Protein AF-A0A9Y1BQI5-F1 (afdb_monomer_lite)

Sequence (354 aa):
MNNLKLPQSRKQRQKAIEQILLQLVRKIKSENYRKLEKDQFFEKLKDYYETWPKNKAIRTRWGKIYDPLRFISEVEKERVNIDNLLLNLELPKKKKKQLMFLADVISDSYLLDNKELSDLDLILEKIKKQDNQSIATYVDENGEEYNSDRIIKELIELTNNARIYFLNQLRKLSYKKEKEWQMAKQLEYQLNKKGESYGIKTCIIDFARWAKNVYGVKIEIGTNVYLFDFEGTLEELKETLEKEIELIGQDIIECPFCKKSYQRQFIIDNPKCSCGTEFITESIFYMGERNVSFEIKDLWDEACQQTKLKKPKDWSHRHIDDYFENIYYLGKGTVGSRMWALKRPWVKKKKKAI

Secondary structure (DSSP, 8-state):
---PPPP-SHHHHHHHHHHHHHHHHHHHHTT--TT--HHHHHHHHHHHHHHS---HHHHTTTTTT--HHHHHHHHHHTHHHHHHHHHHHHS-HHHHHHHHHHHHHHHHHS---TTGGG-HHHHHHHHHHHGGG----EE-TTS-EE-HHHHHHHHHT--HHHHHHHHHHHHHHHHHHHHHHHHHHHHHHHHHHHHGGGT--EEEEEEEEEETTEEEEEEEETTEEEEEEEES-HHHHHHHHHHHHHHHHT-EEE-TTT--EEEHHHHHHS-B-TTS-EEEE------SSS---HHHHHHHHHHHHHHTPPPPTTGGGS-GGGTBTTEEE---GGGSS-EEEE-SSP-BPPPP--

Radius of gyration: 32.64 Å; chains: 1; bounding box: 80×52×87 Å

pLDDT: mean 76.46, std 18.95, range [28.84, 97.75]

Organism: NCBI:txid2876572

Foldseek 3Di:
DDDDDDDPDPVSVVVVLLVVLVVVVVVVVVVPPPDDDPVSVLVVVLVCVVVVDPPVVVCVVPVVPDDPVNSSVVCVVCVVVVLLSVLVVPDDPVLLLVLLVLLLVLLVPFPDDPVCLVDLVSSLVRLVVPLVDDFDWDQGPVRDIDTSVNSSVVSVPDDPSSVVSSSVSNVVNNVQVVVQVVLQVVLQVLLQVLLVVLVKHKDWPDWDDPDQQKIFTFMDILLDTDTDIGGGHSVVVSVVSSVLSVQQSPQWFAQPPPRDIDRPSVCVVVQADPVGKGKDWFDDFDPDDQTDGPRQVVVQVLLCVLVVNDRDPVSRPDDVCVFFPFKDWGDCRSNNITMIIGHPDTHTDDPPPD

Structure (mmCIF, N/CA/C/O backbone):
data_AF-A0A9Y1BQI5-F1
#
_entry.id   AF-A0A9Y1BQI5-F1
#
loop_
_atom_site.group_PDB
_atom_site.id
_atom_site.type_symbol
_atom_site.label_atom_id
_atom_site.label_alt_id
_atom_site.label_comp_id
_atom_site.label_asym_id
_atom_site.label_entity_id
_atom_site.label_seq_id
_atom_site.pdbx_PDB_ins_code
_atom_site.Cartn_x
_atom_site.Cartn_y
_atom_site.Cartn_z
_atom_site.occupancy
_atom_site.B_iso_or_equiv
_atom_site.auth_seq_id
_atom_site.auth_comp_id
_atom_site.auth_asym_id
_atom_site.auth_atom_id
_atom_site.pdbx_PDB_model_num
ATOM 1 N N . MET A 1 1 ? 7.348 27.699 -47.846 1.00 28.84 1 MET A N 1
ATOM 2 C CA . MET A 1 1 ? 8.692 27.523 -47.246 1.00 28.84 1 MET A CA 1
ATOM 3 C C . MET A 1 1 ? 8.587 27.807 -45.753 1.00 28.84 1 MET A C 1
ATOM 5 O O . MET A 1 1 ? 8.427 28.959 -45.387 1.00 28.84 1 MET A O 1
ATOM 9 N N . ASN A 1 2 ? 8.618 26.777 -44.899 1.00 29.42 2 ASN A N 1
ATOM 10 C CA . ASN A 1 2 ? 8.506 26.953 -43.445 1.00 29.42 2 ASN A CA 1
ATOM 11 C C . ASN A 1 2 ? 9.890 27.181 -42.810 1.00 29.42 2 ASN A C 1
ATOM 13 O O . ASN A 1 2 ? 10.817 26.382 -43.002 1.00 29.42 2 ASN A O 1
ATOM 17 N N . ASN A 1 3 ? 10.008 28.279 -42.057 1.00 29.14 3 ASN A N 1
ATOM 18 C CA . ASN A 1 3 ? 11.163 28.659 -41.243 1.00 29.14 3 ASN A CA 1
ATOM 19 C C . ASN A 1 3 ? 11.317 27.699 -40.054 1.00 29.14 3 ASN A C 1
ATOM 21 O O . ASN A 1 3 ? 10.722 27.896 -38.999 1.00 29.14 3 ASN A O 1
ATOM 25 N N . LEU A 1 4 ? 12.121 26.648 -40.218 1.00 35.22 4 LEU A N 1
ATOM 26 C CA . LEU A 1 4 ? 12.518 25.767 -39.120 1.00 35.22 4 LEU A CA 1
ATOM 27 C C . LEU A 1 4 ? 13.821 26.282 -38.495 1.00 35.22 4 LEU A C 1
ATOM 29 O O . LEU A 1 4 ? 14.843 26.376 -39.176 1.00 35.22 4 LEU A O 1
ATOM 33 N N . LYS A 1 5 ? 13.757 26.633 -37.203 1.00 39.03 5 LYS A N 1
ATOM 34 C CA . LYS A 1 5 ? 14.893 27.071 -36.376 1.00 39.03 5 LYS A CA 1
ATOM 35 C C . LYS A 1 5 ? 15.904 25.927 -36.186 1.00 39.03 5 LYS A C 1
ATOM 37 O O . LYS A 1 5 ? 15.508 24.774 -36.026 1.00 39.03 5 LYS A O 1
ATOM 42 N N . LEU A 1 6 ? 17.199 26.260 -36.173 1.00 42.00 6 LEU A N 1
ATOM 43 C CA . LEU A 1 6 ? 18.289 25.323 -35.869 1.00 42.00 6 LEU A CA 1
ATOM 44 C C . LEU A 1 6 ? 18.116 24.713 -34.460 1.00 42.00 6 LEU A C 1
ATOM 46 O O . LEU A 1 6 ? 17.711 25.432 -33.543 1.00 42.00 6 LEU A O 1
ATOM 50 N N . PRO A 1 7 ? 18.431 23.420 -34.256 1.00 44.81 7 PRO A N 1
ATOM 51 C CA . PRO A 1 7 ? 18.341 22.778 -32.947 1.00 44.81 7 PRO A CA 1
ATOM 52 C C . PRO A 1 7 ? 19.359 23.387 -31.973 1.00 44.81 7 PRO A C 1
ATOM 54 O O . PRO A 1 7 ? 20.567 23.312 -32.188 1.00 44.81 7 PRO A O 1
ATOM 57 N N . GLN A 1 8 ? 18.869 23.986 -30.888 1.00 45.28 8 GLN A N 1
ATOM 58 C CA . GLN A 1 8 ? 19.686 24.738 -29.931 1.00 45.28 8 GLN A CA 1
ATOM 59 C C . GLN A 1 8 ? 20.256 23.848 -28.812 1.00 45.28 8 GLN A C 1
ATOM 61 O O . GLN A 1 8 ? 21.342 24.116 -28.300 1.00 45.28 8 GLN A O 1
ATOM 66 N N . SER A 1 9 ? 19.593 22.737 -28.463 1.00 58.09 9 SER A N 1
ATOM 67 C CA . SER A 1 9 ? 20.021 21.861 -27.357 1.00 58.09 9 SER A CA 1
ATOM 68 C C . SER A 1 9 ? 20.727 20.577 -27.815 1.00 58.09 9 SER A C 1
ATOM 70 O O . SER A 1 9 ? 20.475 20.057 -28.904 1.00 58.09 9 SER A O 1
ATOM 72 N N . ARG A 1 10 ? 21.594 20.015 -26.954 1.00 46.47 10 ARG A N 1
ATOM 73 C CA . ARG A 1 10 ? 22.280 18.720 -27.173 1.00 46.47 10 ARG A CA 1
ATOM 74 C C . ARG A 1 10 ? 21.290 17.593 -27.505 1.00 46.47 10 ARG A C 1
ATOM 76 O O . ARG A 1 10 ? 21.525 16.816 -28.420 1.00 46.47 10 ARG A O 1
ATOM 83 N N . LYS A 1 11 ? 20.130 17.583 -26.839 1.00 45.81 11 LYS A N 1
ATOM 84 C CA . LYS A 1 11 ? 19.044 16.612 -27.052 1.00 45.81 11 LYS A CA 1
ATOM 85 C C . LYS A 1 11 ? 18.376 16.746 -28.428 1.00 45.81 11 LYS A C 1
ATOM 87 O O . LYS A 1 11 ? 17.977 15.749 -29.021 1.00 45.81 11 LYS A O 1
ATOM 92 N N . GLN A 1 12 ? 18.247 17.969 -28.947 1.00 49.66 12 GLN A N 1
ATOM 93 C CA . GLN A 1 12 ? 17.710 18.205 -30.292 1.00 49.66 12 GLN A CA 1
ATOM 94 C C . GLN A 1 12 ? 18.720 17.826 -31.383 1.00 49.66 12 GLN A C 1
ATOM 96 O O . GLN A 1 12 ? 18.321 17.273 -32.404 1.00 49.66 12 GLN A O 1
ATOM 101 N N . ARG A 1 13 ? 20.018 18.066 -31.146 1.00 51.72 13 ARG A N 1
ATOM 102 C CA . ARG A 1 13 ? 21.101 17.602 -32.028 1.00 51.72 13 ARG A CA 1
ATOM 103 C C . ARG A 1 13 ? 21.150 16.077 -32.104 1.00 51.72 13 ARG A C 1
ATOM 105 O O . ARG A 1 13 ? 21.136 15.538 -33.202 1.00 51.72 13 ARG A O 1
ATOM 112 N N . GLN A 1 14 ? 21.080 15.396 -30.961 1.00 49.03 14 GLN A N 1
ATOM 113 C CA . GLN A 1 14 ? 21.030 13.934 -30.896 1.00 49.03 14 GLN A CA 1
ATOM 114 C C . GLN A 1 14 ? 19.845 13.367 -31.693 1.00 49.03 14 GLN A C 1
ATOM 116 O O . GLN A 1 14 ? 20.049 12.543 -32.575 1.00 49.03 14 GLN A O 1
ATOM 121 N N . LYS A 1 15 ? 18.628 13.897 -31.503 1.00 52.31 15 LYS A N 1
ATOM 122 C CA . LYS A 1 15 ? 17.451 13.486 -32.291 1.00 52.31 15 LYS A CA 1
ATOM 123 C C . LYS A 1 15 ? 17.606 13.702 -33.801 1.00 52.31 15 LYS A C 1
ATOM 125 O O . LYS A 1 15 ? 17.100 12.902 -34.583 1.00 52.31 15 LYS A O 1
ATOM 130 N N . ALA A 1 16 ? 18.264 14.781 -34.225 1.00 54.38 16 ALA A N 1
ATOM 131 C CA . ALA A 1 16 ? 18.509 15.038 -35.643 1.00 54.38 16 ALA A CA 1
ATOM 132 C C . ALA A 1 16 ? 19.510 14.029 -36.234 1.00 54.38 16 ALA A C 1
ATOM 134 O O . ALA A 1 16 ? 19.270 13.498 -37.317 1.00 54.38 16 ALA A O 1
ATOM 135 N N . ILE A 1 17 ? 20.578 13.711 -35.494 1.00 54.19 17 ILE A N 1
ATOM 136 C CA . ILE A 1 17 ? 21.556 12.677 -35.862 1.00 54.19 17 ILE A CA 1
ATOM 137 C C . ILE A 1 17 ? 20.869 11.308 -35.949 1.00 54.19 17 ILE A C 1
ATOM 139 O O . ILE A 1 17 ? 21.011 10.621 -36.956 1.00 54.19 17 ILE A O 1
ATOM 143 N N . GLU A 1 18 ? 20.046 10.947 -34.962 1.00 51.84 18 GLU A N 1
ATOM 144 C CA . GLU A 1 18 ? 19.259 9.707 -34.968 1.00 51.84 18 GLU A CA 1
ATOM 145 C C . GLU A 1 18 ? 18.346 9.605 -36.198 1.00 51.84 18 GLU A C 1
ATOM 147 O O . GLU A 1 18 ? 18.276 8.550 -36.825 1.00 51.84 18 GLU A O 1
ATOM 152 N N . GLN A 1 19 ? 17.665 10.691 -36.585 1.00 57.22 19 GLN A N 1
ATOM 153 C CA . GLN A 1 19 ? 16.805 10.705 -37.774 1.00 57.22 19 GLN A CA 1
ATOM 154 C C . GLN A 1 19 ? 17.588 10.539 -39.080 1.00 57.22 19 GLN A C 1
ATOM 156 O O . GLN A 1 19 ? 17.134 9.815 -39.967 1.00 57.22 19 GLN A O 1
ATOM 161 N N . ILE A 1 20 ? 18.756 11.175 -39.197 1.00 58.91 20 ILE A N 1
ATOM 162 C CA . ILE A 1 20 ? 19.636 11.040 -40.365 1.00 58.91 20 ILE A CA 1
ATOM 163 C C . ILE A 1 20 ? 20.175 9.610 -40.452 1.00 58.91 20 ILE A C 1
ATOM 165 O O . ILE A 1 20 ? 20.084 8.991 -41.511 1.00 58.91 20 ILE A O 1
ATOM 169 N N . LEU A 1 21 ? 20.647 9.047 -39.336 1.00 55.47 21 LEU A N 1
ATOM 170 C CA . LEU A 1 21 ? 21.097 7.656 -39.262 1.00 55.47 21 LEU A CA 1
ATOM 171 C C . LEU A 1 21 ? 19.962 6.681 -39.597 1.00 55.47 21 LEU A C 1
ATOM 173 O O . LEU A 1 21 ? 20.167 5.750 -40.365 1.00 55.47 21 LEU A O 1
ATOM 177 N N . LEU A 1 22 ? 18.740 6.919 -39.117 1.00 54.94 22 LEU A N 1
ATOM 178 C CA . LEU A 1 22 ? 17.564 6.114 -39.463 1.00 54.94 22 LEU A CA 1
ATOM 179 C C . LEU A 1 22 ? 17.234 6.160 -40.961 1.00 54.94 22 LEU A C 1
ATOM 181 O O . LEU A 1 22 ? 16.880 5.132 -41.540 1.00 54.94 22 LEU A O 1
ATOM 185 N N . GLN A 1 23 ? 17.326 7.331 -41.595 1.00 58.16 23 GLN A N 1
ATOM 186 C CA . GLN A 1 23 ? 17.114 7.476 -43.038 1.00 58.16 23 GLN A CA 1
ATOM 187 C C . GLN A 1 23 ? 18.215 6.781 -43.843 1.00 58.16 23 GLN A C 1
ATOM 189 O O . GLN A 1 23 ? 17.907 6.069 -44.799 1.00 58.16 23 GLN A O 1
ATOM 194 N N . LEU A 1 24 ? 19.470 6.930 -43.418 1.00 55.44 24 LEU A N 1
ATOM 195 C CA . LEU A 1 24 ? 20.627 6.255 -44.000 1.00 55.44 24 LEU A CA 1
ATOM 196 C C . LEU A 1 24 ? 20.490 4.738 -43.903 1.00 55.44 24 LEU A C 1
ATOM 198 O O . LEU A 1 24 ? 20.537 4.058 -44.919 1.00 55.44 24 LEU A O 1
ATOM 202 N N . VAL A 1 25 ? 20.204 4.205 -42.716 1.00 52.38 25 VAL A N 1
ATOM 203 C CA . VAL A 1 25 ? 20.014 2.766 -42.492 1.00 52.38 25 VAL A CA 1
ATOM 204 C C . VAL A 1 25 ? 18.851 2.214 -43.318 1.00 52.38 25 VAL A C 1
ATOM 206 O O . VAL A 1 25 ? 18.955 1.119 -43.866 1.00 52.38 25 VAL A O 1
ATOM 209 N N . ARG A 1 26 ? 17.744 2.956 -43.461 1.00 55.69 26 ARG A N 1
ATOM 210 C CA . ARG A 1 26 ? 16.614 2.548 -44.319 1.00 55.69 26 ARG A CA 1
ATOM 211 C C . ARG A 1 26 ? 16.996 2.492 -45.795 1.00 55.69 26 ARG A C 1
ATOM 213 O O . ARG A 1 26 ? 16.601 1.548 -46.472 1.00 55.69 26 ARG A O 1
ATOM 220 N N . LYS A 1 27 ? 17.765 3.471 -46.272 1.00 53.66 27 LYS A N 1
ATOM 221 C CA . LYS A 1 27 ? 18.220 3.534 -47.664 1.00 53.66 27 LYS A CA 1
ATOM 222 C C . LYS A 1 27 ? 19.279 2.469 -47.972 1.00 53.66 27 LYS A C 1
ATOM 224 O O . LYS A 1 27 ? 19.220 1.815 -49.004 1.00 53.66 27 LYS A O 1
ATOM 229 N N . ILE A 1 28 ? 20.163 2.205 -47.017 1.00 51.47 28 ILE A N 1
ATOM 230 C CA . ILE A 1 28 ? 21.143 1.118 -47.083 1.00 51.47 28 ILE A CA 1
ATOM 231 C C . ILE A 1 28 ? 20.439 -0.257 -47.079 1.00 51.47 28 ILE A C 1
ATOM 233 O O . ILE A 1 28 ? 20.823 -1.153 -47.826 1.00 51.47 28 ILE A O 1
ATOM 237 N N . LYS A 1 29 ? 19.344 -0.433 -46.318 1.00 47.72 29 LYS A N 1
ATOM 238 C CA . LYS A 1 29 ? 18.533 -1.670 -46.333 1.00 47.72 29 LYS A CA 1
ATOM 239 C C . LYS A 1 29 ? 17.833 -1.942 -47.670 1.00 47.72 29 LYS A C 1
ATOM 241 O O . LYS A 1 29 ? 17.652 -3.114 -47.995 1.00 47.72 29 LYS A O 1
ATOM 246 N N . SER A 1 30 ? 17.452 -0.917 -48.441 1.00 53.66 30 SER A N 1
ATOM 247 C CA . SER A 1 30 ? 16.851 -1.118 -49.773 1.00 53.66 30 SER A CA 1
ATOM 248 C C . SER A 1 30 ? 17.833 -1.648 -50.824 1.00 53.66 30 SER A C 1
ATOM 250 O O . SER A 1 30 ? 17.394 -2.152 -51.851 1.00 53.66 30 SER A O 1
ATOM 252 N N . GLU A 1 31 ? 19.140 -1.608 -50.556 1.00 50.47 31 GLU A N 1
ATOM 253 C CA . GLU A 1 31 ? 20.199 -2.036 -51.483 1.00 50.47 31 GLU A CA 1
ATOM 254 C C . GLU A 1 31 ? 20.747 -3.452 -51.172 1.00 50.47 31 GLU A C 1
ATOM 256 O O . GLU A 1 31 ? 21.880 -3.779 -51.509 1.00 50.47 31 GLU A O 1
ATOM 261 N N . ASN A 1 32 ? 19.932 -4.332 -50.564 1.00 50.72 32 ASN A N 1
ATOM 262 C CA . ASN A 1 32 ? 20.234 -5.755 -50.293 1.00 50.72 32 ASN A CA 1
ATOM 263 C C . ASN A 1 32 ? 21.460 -6.015 -49.385 1.00 50.72 32 ASN A C 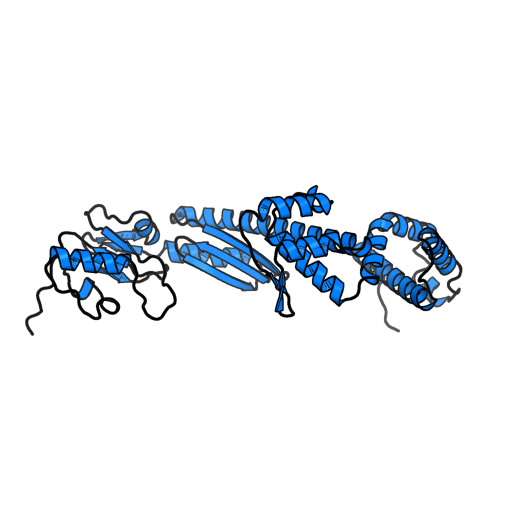1
ATOM 265 O O . ASN A 1 32 ? 22.448 -6.646 -49.756 1.00 50.72 32 ASN A O 1
ATOM 269 N N . TYR A 1 33 ? 21.341 -5.605 -48.120 1.00 47.78 33 TYR A N 1
ATOM 270 C CA . TYR A 1 33 ? 22.420 -5.611 -47.121 1.00 47.78 33 TYR A CA 1
ATOM 271 C C . TYR A 1 33 ? 22.515 -6.856 -46.212 1.00 47.78 33 TYR A C 1
ATOM 273 O O . TYR A 1 33 ? 23.101 -6.780 -45.139 1.00 47.78 33 TYR A O 1
ATOM 281 N N . ARG A 1 34 ? 21.966 -8.027 -46.564 1.00 44.41 34 ARG A N 1
ATOM 282 C CA . ARG A 1 34 ? 22.026 -9.210 -45.663 1.00 44.41 34 ARG A CA 1
ATOM 283 C C . ARG A 1 34 ? 23.448 -9.776 -45.415 1.00 44.41 34 ARG A C 1
ATOM 285 O O . ARG A 1 34 ? 23.554 -10.798 -44.750 1.00 44.41 34 ARG A O 1
ATOM 292 N N . LYS A 1 35 ? 24.520 -9.171 -45.952 1.00 44.34 35 LYS A N 1
ATOM 293 C CA . LYS A 1 35 ? 25.871 -9.771 -46.014 1.00 44.34 35 LYS A CA 1
ATOM 294 C C . LYS A 1 35 ? 27.064 -8.858 -45.691 1.00 44.34 35 LYS A C 1
ATOM 296 O O . LYS A 1 35 ? 28.190 -9.311 -45.830 1.00 44.34 35 LYS A O 1
ATOM 301 N N . LEU A 1 36 ? 26.865 -7.596 -45.327 1.00 49.06 36 LEU A N 1
ATOM 302 C CA . LEU A 1 36 ? 27.995 -6.674 -45.147 1.00 49.06 36 LEU A CA 1
ATOM 303 C C . LEU A 1 36 ? 28.446 -6.636 -43.684 1.00 49.06 36 LEU A C 1
ATOM 305 O O . LEU A 1 36 ? 27.627 -6.467 -42.780 1.00 49.06 36 LEU A O 1
ATOM 309 N N . GLU A 1 37 ? 29.750 -6.807 -43.476 1.00 50.38 37 GLU A N 1
ATOM 310 C CA . GLU A 1 37 ? 30.387 -6.805 -42.158 1.00 50.38 37 GLU A CA 1
ATOM 311 C C . GLU A 1 37 ? 30.409 -5.398 -41.532 1.00 50.38 37 GLU A C 1
ATOM 313 O O . GLU A 1 37 ? 30.263 -4.381 -42.217 1.00 50.38 37 GLU A O 1
ATOM 318 N N . LYS A 1 38 ? 30.579 -5.334 -40.203 1.00 50.47 38 LYS A N 1
ATOM 319 C CA . LYS A 1 38 ? 30.467 -4.111 -39.385 1.00 50.47 38 LYS A CA 1
ATOM 320 C C . LYS A 1 38 ? 31.342 -2.963 -39.903 1.00 50.47 38 LYS A C 1
ATOM 322 O O . LYS A 1 38 ? 30.871 -1.831 -39.975 1.00 50.47 38 LYS A O 1
ATOM 327 N N . ASP A 1 39 ? 32.566 -3.258 -40.322 1.00 52.25 39 ASP A N 1
ATOM 328 C CA . ASP A 1 39 ? 33.504 -2.246 -40.820 1.00 52.25 39 ASP A CA 1
ATOM 329 C C . ASP A 1 39 ? 33.131 -1.767 -42.230 1.00 52.25 39 ASP A C 1
ATOM 331 O O . ASP A 1 39 ? 33.228 -0.582 -42.541 1.00 52.25 39 ASP A O 1
ATOM 335 N N . GLN A 1 40 ? 32.545 -2.648 -43.045 1.00 56.03 40 GLN A N 1
ATOM 336 C CA . GLN A 1 40 ? 32.029 -2.302 -44.371 1.00 56.03 40 GLN A CA 1
ATOM 337 C C . GLN A 1 40 ? 30.796 -1.388 -44.292 1.00 56.03 40 GLN A C 1
ATOM 339 O O . GLN A 1 40 ? 30.551 -0.614 -45.213 1.00 56.03 40 GLN A O 1
ATOM 344 N N . PHE A 1 41 ? 30.015 -1.446 -43.204 1.00 57.25 41 PHE A N 1
ATOM 345 C CA . PHE A 1 41 ? 28.917 -0.505 -42.954 1.00 57.25 41 PHE A CA 1
ATOM 346 C C . PHE A 1 41 ? 29.414 0.907 -42.675 1.00 57.25 41 PHE A C 1
ATOM 348 O O . PHE A 1 41 ? 28.878 1.848 -43.254 1.00 57.25 41 PHE A O 1
ATOM 355 N N . PHE A 1 42 ? 30.430 1.067 -41.827 1.00 57.28 42 PHE A N 1
ATOM 356 C CA . PHE A 1 42 ? 30.976 2.391 -41.533 1.00 57.28 42 PHE A CA 1
ATOM 357 C C . PHE A 1 42 ? 31.719 2.979 -42.733 1.00 57.28 42 PHE A C 1
ATOM 359 O O . PHE A 1 42 ? 31.510 4.154 -43.027 1.00 57.28 42 PHE A O 1
ATOM 366 N N . GLU A 1 43 ? 32.468 2.165 -43.483 1.00 61.16 43 GLU A N 1
ATOM 367 C CA . GLU A 1 43 ? 33.072 2.599 -44.749 1.00 61.16 43 GLU A CA 1
ATOM 368 C C . GLU A 1 43 ? 32.001 2.980 -45.777 1.00 61.16 43 GLU A C 1
ATOM 370 O O . GLU A 1 43 ? 32.076 4.055 -46.356 1.00 61.16 43 GLU A O 1
ATOM 375 N N . LYS A 1 44 ? 30.912 2.210 -45.919 1.00 58.62 44 LYS A N 1
ATOM 376 C CA . LYS A 1 44 ? 29.794 2.615 -46.790 1.00 58.62 44 LYS A CA 1
ATOM 377 C C . LYS A 1 44 ? 29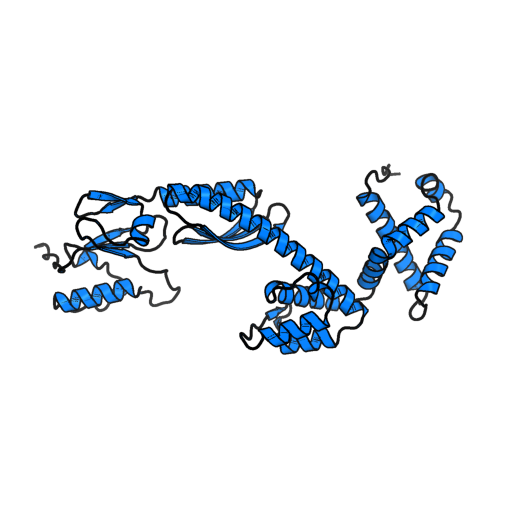.056 3.856 -46.302 1.00 58.62 44 LYS A C 1
ATOM 379 O O . LYS A 1 44 ? 28.561 4.618 -47.122 1.00 58.62 44 LYS A O 1
ATOM 384 N N . LEU A 1 45 ? 28.932 4.070 -44.993 1.00 57.97 45 LEU A N 1
ATOM 385 C CA . LEU A 1 45 ? 28.281 5.258 -44.434 1.00 57.97 45 LEU A CA 1
ATOM 386 C C . LEU A 1 45 ? 29.143 6.508 -44.656 1.00 57.97 45 LEU A C 1
ATOM 388 O O . LEU A 1 45 ? 28.606 7.580 -44.938 1.00 57.97 45 LEU A O 1
ATOM 392 N N . LYS A 1 46 ? 30.466 6.341 -44.578 1.00 61.44 46 LYS A N 1
ATOM 393 C CA . LYS A 1 46 ? 31.477 7.341 -44.913 1.00 61.44 46 LYS A CA 1
ATOM 394 C C . LYS A 1 46 ? 31.470 7.643 -46.412 1.00 61.44 46 LYS A C 1
ATOM 396 O O . LYS A 1 46 ? 31.213 8.789 -46.767 1.00 61.44 46 LYS A O 1
ATOM 401 N N . ASP A 1 47 ? 31.573 6.627 -47.268 1.00 59.34 47 ASP A N 1
ATOM 402 C CA . ASP A 1 47 ? 31.444 6.744 -48.726 1.00 59.34 47 ASP A CA 1
ATOM 403 C C . ASP A 1 47 ? 30.135 7.424 -49.108 1.00 59.34 47 ASP A C 1
ATOM 405 O O . ASP A 1 47 ? 30.116 8.340 -49.921 1.00 59.34 47 ASP A O 1
ATOM 409 N N . TYR A 1 48 ? 29.015 7.025 -48.511 1.00 55.97 48 TYR A N 1
ATOM 410 C CA . TYR A 1 48 ? 27.710 7.590 -48.830 1.00 55.97 48 TYR A CA 1
ATOM 411 C C . TYR A 1 48 ? 27.579 9.047 -48.365 1.00 55.97 48 TYR A C 1
ATOM 413 O O . TYR A 1 48 ? 26.918 9.839 -49.031 1.00 55.97 48 TYR A O 1
ATOM 421 N N . TYR A 1 49 ? 28.216 9.441 -47.259 1.00 55.19 49 TYR A N 1
ATOM 422 C CA . TYR A 1 49 ? 28.277 10.841 -46.825 1.00 55.19 49 TYR A CA 1
ATOM 423 C C . TYR A 1 49 ? 29.212 11.679 -47.713 1.00 55.19 49 TYR A C 1
ATOM 425 O O . TYR A 1 49 ? 28.889 12.824 -48.038 1.00 55.19 49 TYR A O 1
ATOM 433 N N . GLU A 1 50 ? 30.336 11.107 -48.147 1.00 56.50 50 GLU A N 1
ATOM 434 C CA . GLU A 1 50 ? 31.312 11.732 -49.049 1.00 56.50 50 GLU A CA 1
ATOM 435 C C . GLU A 1 50 ? 30.786 11.854 -50.492 1.00 56.50 50 GLU A C 1
ATOM 437 O O . GLU A 1 50 ? 31.061 12.844 -51.177 1.00 56.50 50 GLU A O 1
ATOM 442 N N . THR A 1 51 ? 29.961 10.900 -50.933 1.00 51.81 51 THR A N 1
ATOM 443 C CA . THR A 1 51 ? 29.344 10.842 -52.271 1.00 51.81 51 THR A CA 1
ATOM 444 C C . THR A 1 51 ? 27.912 11.379 -52.317 1.00 51.81 51 THR A C 1
ATOM 446 O O . THR A 1 51 ? 27.357 11.526 -53.412 1.00 51.81 51 THR A O 1
ATOM 449 N N . TRP A 1 52 ? 27.304 11.730 -51.169 1.00 47.56 52 TRP A N 1
ATOM 450 C CA . TRP A 1 52 ? 25.958 12.313 -51.117 1.00 47.56 52 TRP A CA 1
ATOM 451 C C . TRP A 1 52 ? 25.929 13.531 -52.049 1.00 47.56 52 TRP A C 1
ATOM 453 O O . TRP A 1 52 ? 26.759 14.434 -51.885 1.00 47.56 52 TRP A O 1
ATOM 463 N N . PRO A 1 53 ? 25.003 13.593 -53.032 1.00 41.16 53 PRO A N 1
ATOM 464 C CA . PRO A 1 53 ? 25.038 14.605 -54.074 1.00 41.16 53 PRO A CA 1
ATOM 465 C C . PRO A 1 53 ? 25.247 15.999 -53.498 1.00 41.16 53 PRO A C 1
ATOM 467 O O . PRO A 1 53 ? 24.635 16.344 -52.482 1.00 41.16 53 PRO A O 1
ATOM 470 N N . LYS A 1 54 ? 26.057 16.804 -54.201 1.00 44.03 54 LYS A N 1
ATOM 471 C CA . LYS A 1 54 ? 26.266 18.256 -54.041 1.00 44.03 54 LYS A CA 1
ATOM 472 C C . LYS A 1 54 ? 24.955 19.043 -54.229 1.00 44.03 54 LYS A C 1
ATOM 474 O O . LYS A 1 54 ? 24.900 20.033 -54.954 1.00 44.03 54 LYS A O 1
ATOM 479 N N . ASN A 1 55 ? 23.871 18.608 -53.599 1.00 39.00 55 ASN A N 1
ATOM 480 C CA . ASN A 1 55 ? 22.578 19.242 -53.623 1.00 39.00 55 ASN A CA 1
ATOM 481 C C . ASN A 1 55 ? 22.693 20.468 -52.720 1.00 39.00 55 ASN A C 1
ATOM 483 O O . ASN A 1 55 ? 22.605 20.407 -51.489 1.00 39.00 55 ASN A O 1
ATOM 487 N N . LYS A 1 56 ? 22.993 21.588 -53.380 1.00 40.88 56 LYS A N 1
ATOM 488 C CA . LYS A 1 56 ? 23.305 22.914 -52.832 1.00 40.88 56 LYS A CA 1
ATOM 489 C C . LYS A 1 56 ? 22.340 23.345 -51.716 1.00 40.88 56 LYS A C 1
ATOM 491 O O . LYS A 1 56 ? 22.753 24.075 -50.825 1.00 40.88 56 LYS A O 1
ATOM 496 N N . ALA A 1 57 ? 21.105 22.833 -51.722 1.00 37.97 57 ALA A N 1
ATOM 497 C CA . ALA A 1 57 ? 20.046 23.121 -50.756 1.00 37.97 57 ALA A CA 1
ATOM 498 C C . ALA A 1 57 ? 20.264 22.564 -49.330 1.00 37.97 57 ALA A C 1
ATOM 500 O O . ALA A 1 57 ? 19.738 23.136 -48.376 1.00 37.97 57 ALA A O 1
ATOM 501 N N . ILE A 1 58 ? 21.031 21.480 -49.143 1.00 39.44 58 ILE A N 1
ATOM 502 C CA . ILE A 1 58 ? 21.312 20.934 -47.795 1.00 39.44 58 ILE A CA 1
ATOM 503 C C . ILE A 1 58 ? 22.590 21.554 -47.217 1.00 39.44 58 ILE A C 1
ATOM 505 O O . ILE A 1 58 ? 22.624 21.902 -46.033 1.00 39.44 58 ILE A O 1
ATOM 509 N N . ARG A 1 59 ? 23.603 21.821 -48.059 1.00 40.09 59 ARG A N 1
ATOM 510 C CA . ARG A 1 59 ? 24.805 22.568 -47.641 1.00 40.09 59 ARG A CA 1
ATOM 511 C C . ARG A 1 59 ? 24.486 23.997 -47.197 1.00 40.09 59 ARG A C 1
ATOM 513 O O . ARG A 1 59 ? 25.118 24.481 -46.269 1.00 40.09 59 ARG A O 1
ATOM 520 N N . THR A 1 60 ? 23.484 24.660 -47.769 1.00 42.72 60 THR A N 1
ATOM 521 C CA . THR A 1 60 ? 23.069 25.990 -47.289 1.00 42.72 60 THR A CA 1
ATOM 522 C C . THR A 1 60 ? 22.264 25.951 -45.991 1.00 42.72 60 THR A C 1
ATOM 524 O O . THR A 1 60 ? 22.266 26.944 -45.268 1.00 42.72 60 THR A O 1
ATOM 527 N N . ARG A 1 61 ? 21.621 24.822 -45.648 1.00 41.28 61 ARG A N 1
ATOM 528 C CA . ARG A 1 61 ? 20.787 24.702 -44.436 1.00 41.28 61 ARG A CA 1
ATOM 529 C C . ARG A 1 61 ? 21.521 24.116 -43.220 1.00 41.28 61 ARG A C 1
ATOM 531 O O . ARG A 1 61 ? 21.166 24.460 -42.099 1.00 41.28 61 ARG A O 1
ATOM 538 N N . TRP A 1 62 ? 22.552 23.293 -43.435 1.00 41.75 62 TRP A N 1
ATOM 539 C CA . TRP A 1 62 ? 23.359 22.658 -42.372 1.00 41.75 62 TRP A CA 1
ATOM 540 C C . TRP A 1 62 ? 24.879 22.729 -42.599 1.00 41.75 62 TRP A C 1
ATOM 542 O O . TRP A 1 62 ? 25.660 22.611 -41.656 1.00 41.75 62 TRP A O 1
ATOM 552 N N . GLY A 1 63 ? 25.321 22.970 -43.834 1.00 41.72 63 GLY A N 1
ATOM 553 C CA . GLY A 1 63 ? 26.728 22.900 -44.252 1.00 41.72 63 GLY A CA 1
ATOM 554 C C . GLY A 1 63 ? 27.618 24.070 -43.832 1.00 41.72 63 GLY A C 1
ATOM 555 O O . GLY A 1 63 ? 28.707 24.206 -44.376 1.00 41.72 63 GLY A O 1
ATOM 556 N N . LYS A 1 64 ? 27.189 24.903 -42.875 1.00 41.44 64 LYS A N 1
ATOM 557 C CA . LYS A 1 64 ? 28.078 25.859 -42.194 1.00 41.44 64 LYS A CA 1
ATOM 558 C C . LYS A 1 64 ? 28.531 25.406 -40.802 1.00 41.44 64 LYS A C 1
ATOM 560 O O . LYS A 1 64 ? 29.379 26.082 -40.237 1.00 41.44 64 LYS A O 1
ATOM 565 N N . ILE A 1 65 ? 27.984 24.327 -40.223 1.00 43.16 65 ILE A N 1
ATOM 566 C CA . ILE A 1 65 ? 28.178 24.062 -38.778 1.00 43.16 65 ILE A CA 1
ATOM 567 C C . ILE A 1 65 ? 28.721 22.664 -38.440 1.00 43.16 65 ILE A C 1
ATOM 569 O O . ILE A 1 65 ? 29.265 22.497 -37.353 1.00 43.16 65 ILE A O 1
ATOM 573 N N . TYR A 1 66 ? 28.665 21.675 -39.332 1.00 45.03 66 TYR A N 1
ATOM 574 C CA . TYR A 1 66 ? 29.171 20.336 -39.007 1.00 45.03 66 TYR A CA 1
ATOM 575 C C . TYR A 1 66 ? 30.297 19.903 -39.946 1.00 45.03 66 TYR A C 1
ATOM 577 O O . TYR A 1 66 ? 30.063 19.506 -41.085 1.00 45.03 66 TYR A O 1
ATOM 585 N N . ASP A 1 67 ? 31.523 20.009 -39.431 1.00 51.81 67 ASP A N 1
ATOM 586 C CA . ASP A 1 67 ? 32.712 19.352 -39.969 1.00 51.81 67 ASP A CA 1
ATOM 587 C C . ASP A 1 67 ? 32.435 17.835 -40.087 1.00 51.81 67 ASP A C 1
ATOM 589 O O . ASP A 1 67 ? 32.056 17.217 -39.086 1.00 51.81 67 ASP A O 1
ATOM 593 N N . PRO A 1 68 ? 32.578 17.231 -41.282 1.00 47.09 68 PRO A N 1
ATOM 594 C CA . PRO A 1 68 ? 32.410 15.795 -41.501 1.00 47.09 68 PRO A CA 1
ATOM 595 C C . PRO A 1 68 ? 33.203 14.927 -40.521 1.00 47.09 68 PRO A C 1
ATOM 597 O O . PRO A 1 68 ? 32.664 13.951 -40.006 1.00 47.09 68 PRO A O 1
ATOM 600 N N . LEU A 1 69 ? 34.438 15.313 -40.195 1.00 48.53 69 LEU A N 1
ATOM 601 C CA . LEU A 1 69 ? 35.285 14.578 -39.252 1.00 48.53 69 LEU A CA 1
ATOM 602 C C . LEU A 1 69 ? 34.754 14.692 -37.823 1.00 48.53 69 LEU A C 1
ATOM 604 O O . LEU A 1 69 ? 34.825 13.743 -37.049 1.00 48.53 69 LEU A O 1
ATOM 608 N N . ARG A 1 70 ? 34.143 15.830 -37.481 1.00 50.19 70 ARG A N 1
ATOM 609 C CA . ARG A 1 70 ? 33.476 16.037 -36.192 1.00 50.19 70 ARG A CA 1
ATOM 610 C C . ARG A 1 70 ? 32.154 15.280 -36.097 1.00 50.19 70 ARG A C 1
ATOM 612 O O . ARG A 1 70 ? 31.855 14.762 -35.030 1.00 50.19 70 ARG A O 1
ATOM 619 N N . PHE A 1 71 ? 31.386 15.180 -37.184 1.00 52.34 71 PHE A N 1
ATOM 620 C CA . PHE A 1 71 ? 30.195 14.325 -37.253 1.00 52.34 71 PHE A CA 1
ATOM 621 C C . PHE A 1 71 ? 30.573 12.852 -37.097 1.00 52.34 71 PHE A C 1
ATOM 623 O O . PHE A 1 71 ? 29.997 12.183 -36.249 1.00 52.34 71 PHE A O 1
ATOM 630 N N . ILE A 1 72 ? 31.573 12.374 -37.844 1.00 52.44 72 ILE A N 1
ATOM 631 C CA . ILE A 1 72 ? 32.089 11.002 -37.734 1.00 52.44 72 ILE A CA 1
ATOM 632 C C . ILE A 1 72 ? 32.607 10.749 -36.315 1.00 52.44 72 ILE A C 1
ATOM 634 O O . ILE A 1 72 ? 32.194 9.781 -35.695 1.00 52.44 72 ILE A O 1
ATOM 638 N N . SER A 1 73 ? 33.389 11.665 -35.740 1.00 54.34 73 SER A N 1
ATOM 639 C CA . SER A 1 73 ? 33.873 11.552 -34.359 1.00 54.34 73 SER A CA 1
ATOM 640 C C . SER A 1 73 ? 32.746 11.584 -33.315 1.00 54.34 73 SER A C 1
ATOM 642 O O . SER A 1 73 ? 32.820 10.883 -32.310 1.00 54.34 73 SER A O 1
ATOM 644 N N . GLU A 1 74 ? 31.683 12.373 -33.509 1.00 53.06 74 GLU A N 1
ATOM 645 C CA . GLU A 1 74 ? 30.511 12.373 -32.618 1.00 53.06 74 GLU A CA 1
ATOM 646 C C . GLU A 1 74 ? 29.681 11.089 -32.769 1.00 53.06 74 GLU A C 1
ATOM 648 O O . GLU A 1 74 ? 29.245 10.531 -31.768 1.00 53.06 74 GLU A O 1
ATOM 653 N N . VAL A 1 75 ? 29.532 10.571 -33.988 1.00 51.44 75 VAL A N 1
ATOM 654 C CA . VAL A 1 75 ? 28.919 9.269 -34.303 1.00 51.44 75 VAL A CA 1
ATOM 655 C C . VAL A 1 75 ? 29.741 8.120 -33.701 1.00 51.44 75 VAL A C 1
ATOM 657 O O . VAL A 1 75 ? 29.165 7.191 -33.145 1.00 51.44 75 VAL A O 1
ATOM 660 N N . GLU A 1 76 ? 31.072 8.201 -33.727 1.00 52.12 76 GLU A N 1
ATOM 661 C CA . GLU A 1 76 ? 31.993 7.251 -33.089 1.00 52.12 76 GLU A CA 1
ATOM 662 C C . GLU A 1 76 ? 31.965 7.341 -31.558 1.00 52.12 76 GLU A C 1
ATOM 664 O O . GLU A 1 76 ? 32.010 6.320 -30.873 1.00 52.12 76 GLU A O 1
ATOM 669 N N . LYS A 1 77 ? 31.837 8.543 -30.988 1.00 51.19 77 LYS A N 1
ATOM 670 C CA . LYS A 1 77 ? 31.627 8.730 -29.539 1.00 51.19 77 LYS A CA 1
ATOM 671 C C . LYS A 1 77 ? 30.264 8.208 -29.089 1.00 51.19 77 LYS A C 1
ATOM 673 O O . LYS A 1 77 ? 30.129 7.712 -27.976 1.00 51.19 77 LYS A O 1
ATOM 678 N N . GLU A 1 78 ? 29.270 8.274 -29.967 1.00 46.88 78 GLU A N 1
ATOM 679 C CA . GLU A 1 78 ? 27.923 7.732 -29.777 1.00 46.88 78 GLU A CA 1
ATOM 680 C C . GLU A 1 78 ? 27.783 6.301 -30.347 1.00 46.88 78 GLU A C 1
ATOM 682 O O . GLU A 1 78 ? 26.669 5.785 -30.436 1.00 46.88 78 GLU A O 1
ATOM 687 N N . ARG A 1 79 ? 28.886 5.614 -30.698 1.00 45.78 79 ARG A N 1
ATOM 688 C CA . ARG A 1 79 ? 28.903 4.273 -31.333 1.00 45.78 79 ARG A CA 1
ATOM 689 C C . ARG A 1 79 ? 28.113 3.228 -30.540 1.00 45.78 79 ARG A C 1
ATOM 691 O O . ARG A 1 79 ? 27.431 2.397 -31.130 1.00 45.78 79 ARG A O 1
ATOM 698 N N . VAL A 1 80 ? 28.099 3.347 -29.210 1.00 46.28 80 VAL A N 1
ATOM 699 C CA . VAL A 1 80 ? 27.277 2.525 -28.298 1.00 46.28 80 VAL A CA 1
ATOM 700 C C . VAL A 1 80 ? 25.770 2.780 -28.482 1.00 46.28 80 VAL A C 1
ATOM 702 O O . VAL A 1 80 ? 24.965 1.851 -28.423 1.00 46.28 80 VAL A O 1
ATOM 705 N N . ASN A 1 81 ? 25.362 4.023 -28.751 1.00 49.72 81 ASN A N 1
ATOM 706 C CA . ASN A 1 81 ? 23.970 4.372 -29.053 1.00 49.72 81 ASN A CA 1
ATOM 707 C C . ASN A 1 81 ? 23.549 3.925 -30.461 1.00 49.72 81 ASN A C 1
ATOM 709 O O . ASN A 1 81 ? 22.387 3.570 -30.657 1.00 49.72 81 ASN A O 1
ATOM 713 N N . ILE A 1 82 ? 24.477 3.885 -31.420 1.00 49.12 82 ILE A N 1
ATOM 714 C CA . ILE A 1 82 ? 24.217 3.438 -32.797 1.00 49.12 82 ILE A CA 1
ATOM 715 C C . ILE A 1 82 ? 24.039 1.925 -32.869 1.00 49.12 82 ILE A C 1
ATOM 717 O O . ILE A 1 82 ? 23.073 1.475 -33.482 1.00 49.12 82 ILE A O 1
ATOM 721 N N . ASP A 1 83 ? 24.888 1.150 -32.190 1.00 50.56 83 ASP A N 1
ATOM 722 C CA . ASP A 1 83 ? 24.717 -0.303 -32.078 1.00 50.56 83 ASP A CA 1
ATOM 723 C C . ASP A 1 83 ? 23.335 -0.621 -31.459 1.00 50.56 83 ASP A C 1
ATOM 725 O O . ASP A 1 83 ? 22.568 -1.408 -32.011 1.00 50.56 83 ASP A O 1
ATOM 729 N N . ASN A 1 84 ? 22.919 0.107 -30.414 1.00 52.28 84 ASN A N 1
ATOM 730 C CA . ASN A 1 84 ? 21.569 -0.000 -29.841 1.00 52.28 84 ASN A CA 1
ATOM 731 C C . ASN A 1 84 ? 20.442 0.404 -30.817 1.00 52.28 84 ASN A C 1
ATOM 733 O O . ASN A 1 84 ? 19.356 -0.181 -30.790 1.00 52.28 84 ASN A O 1
ATOM 737 N N . LEU A 1 85 ? 20.658 1.400 -31.679 1.00 50.12 85 LEU A N 1
ATOM 738 C CA . LEU A 1 85 ? 19.702 1.848 -32.702 1.00 50.12 85 LEU A CA 1
ATOM 739 C C . LEU A 1 85 ? 19.557 0.846 -33.854 1.00 50.12 85 LEU A C 1
ATOM 741 O O . LEU A 1 85 ? 18.438 0.599 -34.304 1.00 50.12 85 LEU A O 1
ATOM 745 N N . LEU A 1 86 ? 20.658 0.246 -34.302 1.00 52.97 86 LEU A N 1
ATOM 746 C CA . LEU A 1 86 ? 20.677 -0.785 -35.341 1.00 52.97 86 LEU A CA 1
ATOM 747 C C . LEU A 1 86 ? 20.018 -2.078 -34.846 1.00 52.97 86 LEU A C 1
ATOM 749 O O . LEU A 1 86 ? 19.140 -2.614 -35.524 1.00 52.97 86 LEU A O 1
ATOM 753 N N . LEU A 1 87 ? 20.305 -2.490 -33.609 1.00 54.47 87 LEU A N 1
ATOM 754 C CA . LEU A 1 87 ? 19.627 -3.599 -32.924 1.00 54.47 87 LEU A CA 1
ATOM 755 C C . LEU A 1 87 ? 18.112 -3.369 -32.803 1.00 54.47 87 LEU A C 1
ATOM 757 O O . LEU A 1 87 ? 17.296 -4.257 -33.070 1.00 54.47 87 LEU A O 1
ATOM 761 N N . ASN A 1 88 ? 17.715 -2.131 -32.494 1.00 53.00 88 ASN A N 1
ATOM 762 C CA . ASN A 1 88 ? 16.319 -1.696 -32.503 1.00 53.00 88 ASN A CA 1
ATOM 763 C C . ASN A 1 88 ? 15.676 -1.707 -33.900 1.00 53.00 88 ASN A C 1
ATOM 765 O O . ASN A 1 88 ? 14.459 -1.567 -33.986 1.00 53.00 88 ASN A O 1
ATOM 769 N N . LEU A 1 89 ? 16.407 -1.866 -35.000 1.00 54.50 89 LEU A N 1
ATOM 770 C CA . LEU A 1 89 ? 15.851 -1.908 -36.360 1.00 54.50 89 LEU A CA 1
ATOM 771 C C . LEU A 1 89 ? 15.784 -3.318 -36.950 1.00 54.50 89 LEU A C 1
ATOM 773 O O . LEU A 1 89 ? 15.173 -3.493 -38.006 1.00 54.50 89 LEU A O 1
ATOM 777 N N . GLU A 1 90 ? 16.404 -4.305 -36.311 1.00 66.38 90 GLU A N 1
ATOM 778 C CA . GLU A 1 90 ? 16.499 -5.677 -36.823 1.00 66.38 90 GLU A CA 1
ATOM 779 C C . GLU A 1 90 ? 15.462 -6.627 -36.228 1.00 66.38 90 GLU A C 1
ATOM 781 O O . GLU A 1 90 ? 15.007 -7.539 -36.915 1.00 66.38 90 GLU A O 1
ATOM 786 N N . LEU A 1 91 ? 15.024 -6.393 -34.989 1.00 76.75 91 LEU A N 1
ATOM 787 C CA . LEU A 1 91 ? 14.037 -7.263 -34.353 1.00 76.75 91 LEU A CA 1
ATOM 788 C C . LEU A 1 91 ? 12.605 -6.967 -34.844 1.00 76.75 91 LEU A C 1
ATOM 790 O O . LEU A 1 91 ? 12.172 -5.802 -34.807 1.00 76.75 91 LEU A O 1
ATOM 794 N N . PRO A 1 92 ? 11.827 -7.999 -35.235 1.00 83.69 92 PRO A N 1
ATOM 795 C CA . PRO A 1 92 ? 10.404 -7.857 -35.528 1.00 83.69 92 PRO A CA 1
ATOM 796 C C . PRO A 1 92 ? 9.640 -7.236 -34.353 1.00 83.69 92 PRO A C 1
ATOM 798 O O . PRO A 1 92 ? 9.943 -7.503 -33.189 1.00 83.69 92 PRO A O 1
ATOM 801 N N . LYS A 1 93 ? 8.600 -6.440 -34.643 1.00 82.44 93 LYS A N 1
ATOM 802 C CA . LYS A 1 93 ? 7.784 -5.762 -33.615 1.00 82.44 93 LYS A CA 1
ATOM 803 C C . LYS A 1 93 ? 7.226 -6.743 -32.575 1.00 82.44 93 LYS A C 1
ATOM 805 O O . LYS A 1 93 ? 7.291 -6.441 -31.388 1.00 82.44 93 LYS A O 1
ATOM 810 N N . LYS A 1 94 ? 6.752 -7.918 -33.014 1.00 85.19 94 LYS A N 1
ATOM 811 C CA . LYS A 1 94 ? 6.262 -8.986 -32.125 1.00 85.19 94 LYS A CA 1
ATOM 812 C C . LYS A 1 94 ? 7.347 -9.443 -31.142 1.00 85.19 94 LYS A C 1
ATOM 814 O O . LYS A 1 94 ? 7.104 -9.471 -29.944 1.00 85.19 94 LYS A O 1
ATOM 819 N N . LYS A 1 95 ? 8.571 -9.695 -31.627 1.00 85.75 95 LYS A N 1
ATOM 820 C CA . LYS A 1 95 ? 9.680 -10.141 -30.768 1.00 85.75 95 LYS A CA 1
ATOM 821 C C . LYS A 1 95 ? 10.081 -9.074 -29.752 1.00 85.75 95 LYS A C 1
ATOM 823 O O . LYS A 1 95 ? 10.329 -9.398 -28.603 1.00 85.75 95 LYS A O 1
ATOM 828 N N . LYS A 1 96 ? 10.083 -7.794 -30.133 1.00 86.00 96 LYS A N 1
ATOM 829 C CA . LYS A 1 96 ? 10.361 -6.701 -29.186 1.00 86.00 96 LYS A CA 1
ATOM 830 C C . LYS A 1 96 ? 9.345 -6.619 -28.055 1.00 86.00 96 LYS A C 1
ATOM 832 O O . LYS A 1 96 ? 9.746 -6.399 -26.921 1.00 86.00 96 LYS A O 1
ATOM 837 N N . LYS A 1 97 ? 8.055 -6.789 -28.363 1.00 87.31 97 LYS A N 1
ATOM 838 C CA . LYS A 1 97 ? 7.003 -6.821 -27.343 1.00 87.31 97 LYS A CA 1
ATOM 839 C C . LYS A 1 97 ? 7.207 -7.975 -26.363 1.00 87.31 97 LYS A C 1
ATOM 841 O O . LYS A 1 97 ? 7.218 -7.733 -25.167 1.00 87.31 97 LYS A O 1
ATOM 846 N N . GLN A 1 98 ? 7.470 -9.178 -26.877 1.00 88.38 98 GLN A N 1
ATOM 847 C CA . GLN A 1 98 ? 7.779 -10.350 -26.053 1.00 88.38 98 GLN A CA 1
ATOM 848 C C . GLN A 1 98 ? 8.995 -10.101 -25.145 1.00 88.38 98 GLN A C 1
ATOM 850 O O . GLN A 1 98 ? 8.929 -10.324 -23.946 1.00 88.38 98 GLN A O 1
ATOM 855 N N . LEU A 1 99 ? 10.094 -9.567 -25.689 1.00 90.31 99 LEU A N 1
ATOM 856 C CA . LEU A 1 99 ? 11.293 -9.270 -24.894 1.00 90.31 99 LEU A CA 1
ATOM 857 C C . LEU A 1 99 ? 11.065 -8.161 -23.860 1.00 90.31 99 LEU A C 1
ATOM 859 O O . LEU A 1 99 ? 11.683 -8.192 -22.802 1.00 90.31 99 LEU A O 1
ATOM 863 N N . MET A 1 100 ? 10.207 -7.183 -24.161 1.00 89.56 100 MET A N 1
ATOM 864 C CA . MET A 1 100 ? 9.806 -6.163 -23.193 1.00 89.56 100 MET A CA 1
ATOM 865 C C . MET A 1 100 ? 8.994 -6.783 -22.054 1.00 89.56 100 MET A C 1
ATOM 867 O O . MET A 1 100 ? 9.283 -6.493 -20.903 1.00 89.56 100 MET A O 1
ATOM 871 N N . PHE A 1 101 ? 8.034 -7.653 -22.375 1.00 89.44 101 PHE A N 1
ATOM 872 C CA . PHE A 1 101 ? 7.246 -8.384 -21.384 1.00 89.44 101 PHE A CA 1
ATOM 873 C C . PHE A 1 101 ? 8.141 -9.225 -20.465 1.00 89.44 101 PHE A C 1
ATOM 875 O O . PHE A 1 101 ? 8.064 -9.090 -19.250 1.00 89.44 101 PHE A O 1
ATOM 882 N N . LEU A 1 102 ? 9.072 -10.005 -21.029 1.00 90.06 102 LEU A N 1
ATOM 883 C CA . LEU A 1 102 ? 10.038 -10.773 -20.235 1.00 90.06 102 LEU A CA 1
ATOM 884 C C . LEU A 1 102 ? 10.894 -9.875 -19.333 1.00 90.06 102 LEU A C 1
ATOM 886 O O . LEU A 1 102 ? 11.165 -10.226 -18.189 1.00 90.06 102 LEU A O 1
ATOM 890 N N . ALA A 1 103 ? 11.339 -8.720 -19.839 1.00 89.75 103 ALA A N 1
ATOM 891 C CA . ALA A 1 103 ? 12.123 -7.776 -19.049 1.00 89.75 103 ALA A CA 1
ATOM 892 C C . ALA A 1 103 ? 11.308 -7.182 -17.890 1.00 89.75 103 ALA A C 1
ATOM 894 O O . ALA A 1 103 ? 11.855 -6.988 -16.807 1.00 89.75 103 ALA A O 1
ATOM 895 N N . ASP A 1 104 ? 10.019 -6.924 -18.107 1.00 86.50 104 ASP A N 1
ATOM 896 C CA . ASP A 1 104 ? 9.099 -6.426 -17.086 1.00 86.50 104 ASP A CA 1
ATOM 897 C C . ASP A 1 104 ? 8.911 -7.460 -15.975 1.00 86.50 104 ASP A C 1
ATOM 899 O O . ASP A 1 104 ? 9.319 -7.198 -14.843 1.00 86.50 104 ASP A O 1
ATOM 903 N N . VAL A 1 105 ? 8.496 -8.679 -16.343 1.00 86.38 105 VAL A N 1
ATOM 904 C CA . VAL A 1 105 ? 8.346 -9.827 -15.433 1.00 86.38 105 VAL A CA 1
ATOM 905 C C . VAL A 1 105 ? 9.606 -10.042 -14.599 1.00 86.38 105 VAL A C 1
ATOM 907 O O . VAL A 1 105 ? 9.533 -10.162 -13.375 1.00 86.38 105 VAL A O 1
ATOM 910 N N . ILE A 1 106 ? 10.781 -10.049 -15.236 1.00 86.94 106 ILE A N 1
ATOM 911 C CA . ILE A 1 106 ? 12.038 -10.278 -14.521 1.00 86.94 106 ILE A CA 1
ATOM 912 C C . ILE A 1 106 ? 12.361 -9.114 -13.583 1.00 86.94 106 ILE A C 1
ATOM 914 O O . ILE A 1 106 ? 12.806 -9.335 -12.460 1.00 86.94 106 ILE A O 1
ATOM 918 N N . SER A 1 107 ? 12.122 -7.876 -14.012 1.00 85.19 107 SER A N 1
ATOM 919 C CA . SER A 1 107 ? 12.365 -6.707 -13.167 1.00 85.19 107 SER A CA 1
ATOM 920 C C . SER A 1 107 ? 11.401 -6.588 -11.982 1.00 85.19 107 SER A C 1
ATOM 922 O O . SER A 1 107 ? 11.765 -5.946 -11.002 1.00 85.19 107 SER A O 1
ATOM 924 N N . ASP A 1 108 ? 10.189 -7.147 -12.069 1.00 78.12 108 ASP A N 1
ATOM 925 C CA . ASP A 1 108 ? 9.233 -7.223 -10.949 1.00 78.12 108 ASP A CA 1
ATOM 926 C C . ASP A 1 108 ? 9.582 -8.325 -9.955 1.00 78.12 108 ASP A C 1
ATOM 928 O O . ASP A 1 108 ? 9.417 -8.163 -8.750 1.00 78.12 108 ASP A O 1
ATOM 932 N N . SER A 1 109 ? 10.067 -9.451 -10.467 1.00 78.44 109 SER A N 1
ATOM 933 C CA . SER A 1 109 ? 10.111 -10.694 -9.695 1.00 78.44 109 SER A CA 1
ATOM 934 C C . SER A 1 109 ? 11.482 -10.972 -9.088 1.00 78.44 109 SER A C 1
ATOM 936 O O . SER A 1 109 ? 11.582 -11.689 -8.096 1.00 78.44 109 SER A O 1
ATOM 938 N N . TYR A 1 110 ? 12.545 -10.396 -9.658 1.00 79.38 110 TYR A N 1
ATOM 939 C CA . TYR A 1 110 ? 13.920 -10.645 -9.239 1.00 79.38 110 TYR A CA 1
ATOM 940 C C . TYR A 1 110 ? 14.612 -9.322 -8.892 1.00 79.38 110 TYR A C 1
ATOM 942 O O . TYR A 1 110 ? 14.749 -8.421 -9.72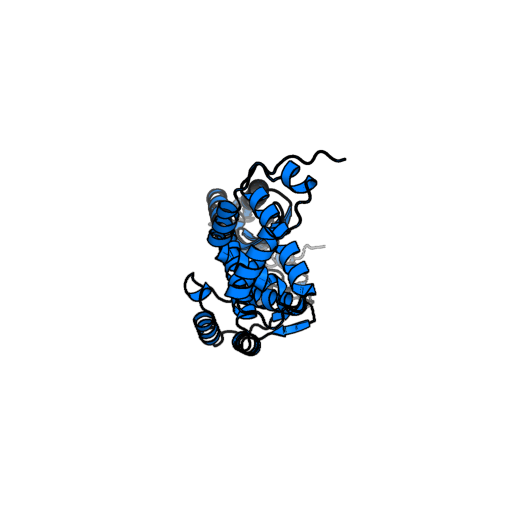1 1.00 79.38 110 TYR A O 1
ATOM 950 N N . LEU A 1 111 ? 15.100 -9.211 -7.654 1.00 73.00 111 LEU A N 1
ATOM 951 C CA . LEU A 1 111 ? 15.895 -8.067 -7.198 1.00 73.00 111 LEU A CA 1
ATOM 952 C C . LEU A 1 111 ? 17.295 -8.124 -7.810 1.00 73.00 111 LEU A C 1
ATOM 954 O O . LEU A 1 111 ? 18.192 -8.715 -7.215 1.00 73.00 111 LEU A O 1
ATOM 958 N N . LEU A 1 112 ? 17.481 -7.547 -8.996 1.00 78.25 112 LEU A N 1
ATOM 959 C CA . LEU A 1 112 ? 18.753 -7.590 -9.718 1.00 78.25 112 LEU A CA 1
ATOM 960 C C . LEU A 1 112 ? 19.693 -6.440 -9.331 1.00 78.25 112 LEU A C 1
ATOM 962 O O . LEU A 1 112 ? 19.282 -5.280 -9.299 1.00 78.25 112 LEU A O 1
ATOM 966 N N . ASP A 1 113 ? 20.969 -6.746 -9.100 1.00 78.06 113 ASP A N 1
ATOM 967 C CA . ASP A 1 113 ? 22.011 -5.736 -8.909 1.00 78.06 113 ASP A CA 1
ATOM 968 C C . ASP A 1 113 ? 22.613 -5.244 -10.244 1.00 78.06 113 ASP A C 1
ATOM 970 O O . ASP A 1 113 ? 22.363 -5.782 -11.325 1.00 78.06 113 ASP A O 1
ATOM 974 N N . ASN A 1 114 ? 23.441 -4.195 -10.190 1.00 71.62 114 ASN A N 1
ATOM 975 C CA . ASN A 1 114 ? 24.054 -3.610 -11.390 1.00 71.62 114 ASN A CA 1
ATOM 976 C C . ASN A 1 114 ? 24.952 -4.586 -12.172 1.00 71.62 114 ASN A C 1
ATOM 978 O O . ASN A 1 114 ? 25.119 -4.414 -13.382 1.00 71.62 114 ASN A O 1
ATOM 982 N N . LYS A 1 115 ? 25.550 -5.577 -11.501 1.00 73.06 115 LYS A N 1
ATOM 983 C CA . LYS A 1 115 ? 26.416 -6.579 -12.130 1.00 73.06 115 LYS A CA 1
ATOM 984 C C . LYS A 1 115 ? 25.561 -7.607 -12.871 1.00 73.06 115 LYS A C 1
ATOM 986 O O . LYS A 1 115 ? 25.825 -7.879 -14.041 1.00 73.06 115 LYS A O 1
ATOM 991 N N . GLU A 1 116 ? 24.496 -8.090 -12.243 1.00 77.88 116 GLU A N 1
ATOM 992 C CA . GLU A 1 116 ? 23.523 -9.023 -12.821 1.00 77.88 116 GLU A CA 1
ATOM 993 C C . GLU A 1 116 ? 22.789 -8.405 -14.015 1.00 77.88 116 GLU A C 1
ATOM 995 O O . GLU A 1 116 ? 22.665 -9.032 -15.062 1.00 77.88 116 GLU A O 1
ATOM 1000 N N . LEU A 1 117 ? 22.409 -7.127 -13.935 1.00 78.25 117 LEU A N 1
ATOM 1001 C CA . LEU A 1 117 ? 21.784 -6.400 -15.048 1.00 78.25 117 LEU A CA 1
ATOM 1002 C C . LEU A 1 117 ? 22.661 -6.320 -16.309 1.00 78.25 117 LEU A C 1
ATOM 1004 O O . LEU A 1 117 ? 22.187 -5.928 -17.386 1.00 78.25 117 LEU A O 1
ATOM 1008 N N . SER A 1 118 ? 23.950 -6.642 -16.192 1.00 76.56 118 SER A N 1
ATOM 1009 C CA . SER A 1 118 ? 24.877 -6.659 -17.315 1.00 76.56 118 SER A CA 1
ATOM 1010 C C . SER A 1 118 ? 25.061 -8.020 -17.976 1.00 76.56 118 SER A C 1
ATOM 1012 O O . SER A 1 118 ? 25.511 -8.052 -19.124 1.00 76.56 118 SER A O 1
ATOM 1014 N N . ASP A 1 119 ? 24.636 -9.097 -17.318 1.00 84.56 119 ASP A N 1
ATOM 1015 C CA . ASP A 1 119 ? 24.971 -10.459 -17.705 1.00 84.56 119 ASP A CA 1
ATOM 1016 C C . ASP A 1 119 ? 23.767 -11.406 -17.610 1.00 84.56 119 ASP A C 1
ATOM 1018 O O . ASP A 1 119 ? 23.237 -11.689 -16.537 1.00 84.56 119 ASP A O 1
ATOM 1022 N N . LEU A 1 120 ? 23.358 -11.930 -18.767 1.00 86.94 120 LEU A N 1
ATOM 1023 C CA . LEU A 1 120 ? 22.260 -12.888 -18.870 1.00 86.94 120 LEU A CA 1
ATOM 1024 C C . LEU A 1 120 ? 22.521 -14.165 -18.066 1.00 86.94 120 LEU A C 1
ATOM 1026 O O . LEU A 1 120 ? 21.577 -14.727 -17.522 1.00 86.94 120 LEU A O 1
ATOM 1030 N N . ASP A 1 121 ? 23.772 -14.613 -17.975 1.00 87.00 121 ASP A N 1
ATOM 1031 C CA . ASP A 1 121 ? 24.095 -15.872 -17.306 1.00 87.00 121 ASP A CA 1
ATOM 1032 C C . ASP A 1 121 ? 23.883 -15.746 -15.788 1.00 87.00 121 ASP A C 1
ATOM 1034 O O . ASP A 1 121 ? 23.275 -16.619 -15.167 1.00 87.00 121 ASP A O 1
ATOM 1038 N N . LEU A 1 122 ? 24.232 -14.590 -15.212 1.00 86.94 122 LEU A N 1
ATOM 1039 C CA . LEU A 1 122 ? 23.930 -14.265 -13.813 1.00 86.94 122 LEU A CA 1
ATOM 1040 C C . LEU A 1 122 ? 22.421 -14.130 -13.556 1.00 86.94 122 LEU A C 1
ATOM 1042 O O . LEU A 1 122 ? 21.928 -14.592 -12.526 1.00 86.94 122 LEU A O 1
ATOM 1046 N N . ILE A 1 123 ? 21.673 -13.542 -14.496 1.00 87.44 123 ILE A N 1
ATOM 1047 C CA . ILE A 1 123 ? 20.205 -13.460 -14.412 1.00 87.44 123 ILE A CA 1
ATOM 1048 C C . ILE A 1 123 ? 19.598 -14.868 -14.395 1.00 87.44 123 ILE A C 1
ATOM 1050 O O . ILE A 1 123 ? 18.770 -15.173 -13.539 1.00 87.44 123 ILE A O 1
ATOM 1054 N N . LEU A 1 124 ? 20.034 -15.747 -15.300 1.00 88.88 124 LEU A N 1
ATOM 1055 C CA . LEU A 1 124 ? 19.560 -17.129 -15.379 1.00 88.88 124 LEU A CA 1
ATOM 1056 C C . LEU A 1 124 ? 19.866 -17.920 -14.104 1.00 88.88 124 LEU A C 1
ATOM 1058 O O . LEU A 1 124 ? 19.006 -18.661 -13.625 1.00 88.88 124 LEU A O 1
ATOM 1062 N N . GLU A 1 125 ? 21.061 -17.766 -13.531 1.00 87.31 125 GLU A N 1
ATOM 1063 C CA . GLU A 1 125 ? 21.396 -18.377 -12.241 1.00 87.31 125 GLU A CA 1
ATOM 1064 C C . GLU A 1 125 ? 20.477 -17.899 -11.118 1.00 87.31 125 GLU A C 1
ATOM 1066 O O . GLU A 1 125 ? 20.063 -18.696 -10.274 1.00 87.31 125 GLU A O 1
ATOM 1071 N N . LYS A 1 126 ? 20.151 -16.606 -11.098 1.00 85.62 126 LYS A N 1
ATOM 1072 C CA . LYS A 1 126 ? 19.286 -16.019 -10.076 1.00 85.62 126 LYS A CA 1
ATOM 1073 C C . LYS A 1 126 ? 17.856 -16.523 -10.171 1.00 85.62 126 LYS A C 1
ATOM 1075 O O . LYS A 1 126 ? 17.301 -16.925 -9.150 1.00 85.62 126 LYS A O 1
ATOM 1080 N N . ILE A 1 127 ? 17.315 -16.581 -11.389 1.00 86.44 127 ILE A N 1
ATOM 1081 C CA . ILE A 1 127 ? 15.996 -17.161 -11.657 1.00 86.44 127 ILE A CA 1
ATOM 1082 C C . ILE A 1 127 ? 15.961 -18.598 -11.129 1.00 86.44 127 ILE A C 1
ATOM 1084 O O . ILE A 1 127 ? 15.131 -18.914 -10.283 1.00 86.44 127 ILE A O 1
ATOM 1088 N N . LYS A 1 128 ? 16.935 -19.434 -11.514 1.00 84.75 128 LYS A N 1
ATOM 1089 C CA . LYS A 1 128 ? 17.027 -20.835 -11.063 1.00 84.75 128 LYS A CA 1
ATOM 1090 C C . LYS A 1 128 ? 17.133 -20.990 -9.542 1.00 84.75 128 LYS A C 1
ATOM 1092 O O . LYS A 1 128 ? 16.617 -21.956 -8.993 1.00 84.75 128 LYS A O 1
ATOM 1097 N N . LYS A 1 129 ? 17.823 -20.075 -8.853 1.00 83.06 129 LYS A N 1
ATOM 1098 C CA . LYS A 1 129 ? 17.979 -20.123 -7.388 1.00 83.06 129 LYS A CA 1
ATOM 1099 C C . LYS A 1 129 ? 16.700 -19.730 -6.646 1.00 83.06 129 LYS A C 1
ATOM 1101 O O . LYS A 1 129 ? 16.410 -20.332 -5.616 1.00 83.06 129 LYS A O 1
ATOM 1106 N N . GLN A 1 130 ? 15.970 -18.725 -7.134 1.00 74.06 130 GLN A N 1
ATOM 1107 C CA . GLN A 1 130 ? 14.776 -18.192 -6.461 1.00 74.06 130 GLN A CA 1
ATOM 1108 C C . GLN A 1 130 ? 13.488 -18.958 -6.797 1.00 74.06 130 GLN A C 1
ATOM 1110 O O . GLN A 1 130 ? 12.571 -18.988 -5.981 1.00 74.06 130 GLN A O 1
ATOM 1115 N N . ASP A 1 131 ? 13.432 -19.637 -7.941 1.00 64.31 131 ASP A N 1
ATOM 1116 C CA . ASP A 1 131 ? 12.243 -20.370 -8.393 1.00 64.31 131 ASP A CA 1
ATOM 1117 C C . ASP A 1 131 ? 11.902 -21.617 -7.553 1.00 64.31 131 ASP A C 1
ATOM 1119 O O . ASP A 1 131 ? 10.767 -22.083 -7.540 1.00 64.31 131 ASP A O 1
ATOM 1123 N N . ASN A 1 132 ? 12.836 -22.092 -6.721 1.00 55.44 132 ASN A N 1
ATOM 1124 C CA . ASN A 1 132 ? 12.565 -23.133 -5.722 1.00 55.44 132 ASN A CA 1
ATOM 1125 C C . ASN A 1 132 ? 11.552 -22.708 -4.629 1.00 55.44 132 ASN A C 1
ATOM 1127 O O . ASN A 1 132 ? 11.306 -23.488 -3.708 1.00 55.44 132 ASN A O 1
ATOM 1131 N N . GLN A 1 133 ? 10.999 -21.486 -4.675 1.00 52.59 133 GLN A N 1
ATOM 1132 C CA . GLN A 1 133 ? 10.157 -20.925 -3.611 1.00 52.59 133 GLN A CA 1
ATOM 1133 C C . GLN A 1 133 ? 8.773 -20.400 -4.050 1.00 52.59 133 GLN A C 1
ATOM 1135 O O . GLN A 1 133 ? 7.956 -20.145 -3.168 1.00 52.59 133 GLN A O 1
ATOM 1140 N N . SER A 1 134 ? 8.447 -20.273 -5.347 1.00 52.78 134 SER A N 1
ATOM 1141 C CA . SER A 1 134 ? 7.102 -19.850 -5.803 1.00 52.78 134 SER A CA 1
ATOM 1142 C C . SER A 1 134 ? 6.946 -19.941 -7.329 1.00 52.78 134 SER A C 1
ATOM 1144 O O . SER A 1 134 ? 7.601 -19.191 -8.046 1.00 52.78 134 SER A O 1
ATOM 1146 N N . ILE A 1 135 ? 6.004 -20.753 -7.828 1.00 54.62 135 ILE A N 1
ATOM 1147 C CA . ILE A 1 135 ? 5.654 -20.819 -9.261 1.00 54.62 135 ILE A CA 1
ATOM 1148 C C . ILE A 1 135 ? 4.646 -19.703 -9.579 1.00 54.62 135 ILE A C 1
ATOM 1150 O O . ILE A 1 135 ? 3.439 -19.934 -9.665 1.00 54.62 135 ILE A O 1
ATOM 1154 N N . ALA A 1 136 ? 5.123 -18.467 -9.714 1.00 66.00 136 ALA A N 1
ATOM 1155 C CA . ALA A 1 136 ? 4.297 -17.403 -10.276 1.00 66.00 136 ALA A CA 1
ATOM 1156 C C . ALA A 1 136 ? 4.155 -17.634 -11.791 1.00 66.00 136 ALA A C 1
ATOM 1158 O O . ALA A 1 136 ? 5.147 -17.817 -12.496 1.00 66.00 136 ALA A O 1
ATOM 1159 N N . THR A 1 137 ? 2.916 -17.663 -12.290 1.00 78.56 137 THR A N 1
ATOM 1160 C CA . THR A 1 137 ? 2.629 -17.758 -13.729 1.00 78.56 137 THR A CA 1
ATOM 1161 C C . THR A 1 137 ? 2.191 -16.390 -14.231 1.00 78.56 137 THR A C 1
ATOM 1163 O O . THR A 1 137 ? 1.249 -15.805 -13.698 1.00 78.56 137 THR A O 1
ATOM 1166 N N . TYR A 1 138 ? 2.879 -15.877 -15.247 1.00 81.94 138 TYR A N 1
ATOM 1167 C CA . TYR A 1 138 ? 2.614 -14.574 -15.856 1.00 81.94 138 TYR A CA 1
ATOM 1168 C C . TYR A 1 138 ? 1.877 -14.764 -17.173 1.00 81.94 138 TYR A C 1
ATOM 1170 O O . TYR A 1 138 ? 2.172 -15.698 -17.908 1.00 81.94 138 TYR A O 1
ATOM 1178 N N . VAL A 1 139 ? 0.947 -13.873 -17.503 1.00 83.69 139 VAL A N 1
ATOM 1179 C CA . VAL A 1 139 ? 0.169 -13.952 -18.745 1.00 83.69 139 VAL A CA 1
ATOM 1180 C C . VAL A 1 139 ? 0.477 -12.732 -19.604 1.00 83.69 139 VAL A C 1
ATOM 1182 O O . VAL A 1 139 ? 0.412 -11.603 -19.116 1.00 83.69 139 VAL A O 1
ATOM 1185 N N . ASP A 1 140 ? 0.847 -12.947 -20.866 1.00 81.31 140 ASP A N 1
ATOM 1186 C CA . ASP A 1 140 ? 1.117 -11.854 -21.802 1.00 81.31 140 ASP A CA 1
ATOM 1187 C C . ASP A 1 140 ? -0.172 -11.242 -22.392 1.00 81.31 140 ASP A C 1
ATOM 1189 O O . ASP A 1 140 ? -1.290 -11.696 -22.148 1.00 81.31 140 ASP A O 1
ATOM 1193 N N . GLU A 1 141 ? -0.026 -10.205 -23.226 1.00 77.19 141 GLU A N 1
ATOM 1194 C CA . GLU A 1 141 ? -1.153 -9.532 -23.898 1.00 77.19 141 GLU A CA 1
ATOM 1195 C C . GLU A 1 141 ? -1.985 -10.445 -24.829 1.00 77.19 141 GLU A C 1
ATOM 1197 O O . GLU A 1 141 ? -3.068 -10.047 -25.255 1.00 77.19 141 GLU A O 1
ATOM 1202 N N . ASN A 1 142 ? -1.494 -11.643 -25.165 1.00 81.88 142 ASN A N 1
ATOM 1203 C CA . ASN A 1 142 ? -2.167 -12.624 -26.019 1.00 81.88 142 ASN A CA 1
ATOM 1204 C C . ASN A 1 142 ? -2.770 -13.792 -25.220 1.00 81.88 142 ASN A C 1
ATOM 1206 O O . ASN A 1 142 ? -3.320 -14.708 -25.833 1.00 81.88 142 ASN A O 1
ATOM 1210 N N . GLY A 1 143 ? -2.677 -13.778 -23.887 1.00 83.31 143 GLY A N 1
ATOM 1211 C CA . GLY A 1 143 ? -3.121 -14.889 -23.046 1.00 83.31 143 GLY A CA 1
ATOM 1212 C C . GLY A 1 143 ? -2.105 -16.030 -22.938 1.00 83.31 143 GLY A C 1
ATOM 1213 O O . GLY A 1 143 ? -2.458 -17.105 -22.463 1.00 83.31 143 GLY A O 1
ATOM 1214 N N . GLU A 1 144 ? -0.864 -15.843 -23.394 1.00 84.69 144 GLU A N 1
ATOM 1215 C CA . GLU A 1 144 ? 0.170 -16.867 -23.271 1.00 84.69 144 GLU A CA 1
ATOM 1216 C C . GLU A 1 144 ? 0.767 -16.870 -21.861 1.00 84.69 144 GLU A C 1
ATOM 1218 O O . GLU A 1 144 ? 1.195 -15.834 -21.356 1.00 84.69 144 GLU A O 1
ATOM 1223 N N . GLU A 1 145 ? 0.849 -18.053 -21.255 1.00 86.69 145 GLU A N 1
ATOM 1224 C CA . GLU A 1 145 ? 1.385 -18.245 -19.907 1.00 86.69 145 GLU A CA 1
ATOM 1225 C C . GLU A 1 145 ? 2.905 -18.447 -19.896 1.00 86.69 145 GLU A C 1
ATOM 1227 O O . GLU A 1 145 ? 3.462 -19.244 -20.658 1.00 86.69 145 GLU A O 1
ATOM 1232 N N . TYR A 1 146 ? 3.577 -17.752 -18.988 1.00 84.06 146 TYR A N 1
ATOM 1233 C CA . TYR A 1 146 ? 5.011 -17.767 -18.761 1.00 84.06 146 TYR A CA 1
ATOM 1234 C C . TYR A 1 146 ? 5.277 -18.145 -17.311 1.00 84.06 146 TYR A C 1
ATOM 1236 O O . TYR A 1 146 ? 5.036 -17.363 -16.397 1.00 84.06 146 TYR A O 1
ATOM 1244 N N . ASN A 1 147 ? 5.798 -19.350 -17.118 1.00 86.12 147 ASN A N 1
ATOM 1245 C CA . ASN A 1 147 ? 6.450 -19.754 -15.882 1.00 86.12 147 ASN A CA 1
ATOM 1246 C C . ASN A 1 147 ? 7.973 -19.586 -16.019 1.00 86.12 147 ASN A C 1
ATOM 1248 O O . ASN A 1 147 ? 8.498 -19.302 -17.102 1.00 86.12 147 ASN A O 1
ATOM 1252 N N . SER A 1 148 ? 8.689 -19.786 -14.923 1.00 82.81 148 SER A N 1
ATOM 1253 C CA . SER A 1 148 ? 10.142 -19.647 -14.853 1.00 82.81 148 SER A CA 1
ATOM 1254 C C . SER A 1 148 ? 10.894 -20.534 -15.850 1.00 82.81 148 SER A C 1
ATOM 1256 O O . SER A 1 148 ? 11.821 -20.054 -16.501 1.00 82.81 148 SER A O 1
ATOM 1258 N N . ASP A 1 149 ? 10.461 -21.781 -16.062 1.00 85.88 149 ASP A N 1
ATOM 1259 C CA . ASP A 1 149 ? 11.053 -22.685 -17.061 1.00 85.88 149 ASP A CA 1
ATOM 1260 C C . ASP A 1 149 ? 10.935 -22.132 -18.483 1.00 85.88 149 ASP A C 1
ATOM 1262 O O . ASP A 1 149 ? 11.904 -22.127 -19.252 1.00 85.88 149 ASP A O 1
ATOM 1266 N N . ARG A 1 150 ? 9.749 -21.624 -18.839 1.00 87.38 150 ARG A N 1
ATOM 1267 C CA . ARG A 1 150 ? 9.519 -20.994 -20.140 1.00 87.38 150 ARG A CA 1
ATOM 1268 C C . ARG A 1 150 ? 10.366 -19.735 -20.292 1.00 87.38 150 ARG A C 1
ATOM 1270 O O . ARG A 1 150 ? 10.972 -19.553 -21.347 1.00 87.38 150 ARG A O 1
ATOM 1277 N N . ILE A 1 151 ? 10.456 -18.903 -19.254 1.00 87.75 151 ILE A N 1
ATOM 1278 C CA . ILE A 1 151 ? 11.305 -17.703 -19.250 1.00 87.75 151 ILE A CA 1
ATOM 1279 C C . ILE A 1 151 ? 1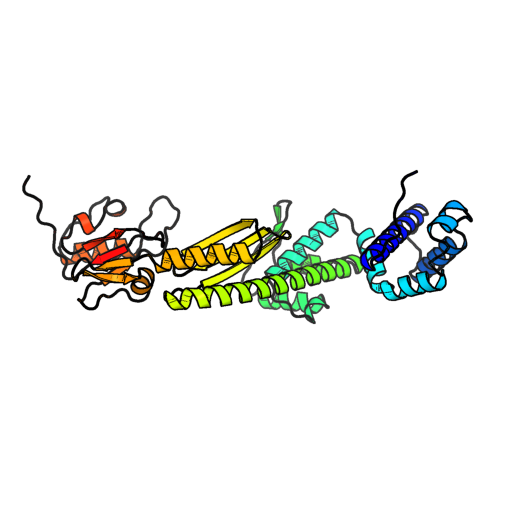2.770 -18.094 -19.477 1.00 87.75 151 ILE A C 1
ATOM 1281 O O . ILE A 1 151 ? 13.405 -17.565 -20.388 1.00 87.75 151 ILE A O 1
ATOM 1285 N N . ILE A 1 152 ? 13.300 -19.054 -18.711 1.00 88.44 152 ILE A N 1
ATOM 1286 C CA . ILE A 1 152 ? 14.678 -19.552 -18.851 1.00 88.44 152 ILE A CA 1
ATOM 1287 C C . ILE A 1 152 ? 14.929 -20.043 -20.277 1.00 88.44 152 ILE A C 1
ATOM 1289 O O . ILE A 1 152 ? 15.922 -19.651 -20.893 1.00 88.44 152 ILE A O 1
ATOM 1293 N N . LYS A 1 153 ? 14.029 -20.873 -20.815 1.00 89.94 153 LYS A N 1
ATOM 1294 C CA . LYS A 1 153 ? 14.148 -21.403 -22.176 1.00 89.94 153 LYS A CA 1
ATOM 1295 C C . LYS A 1 153 ? 14.220 -20.279 -23.206 1.00 89.94 153 LYS A C 1
ATOM 1297 O O . LYS A 1 153 ? 15.132 -20.256 -24.029 1.00 89.94 153 LYS A O 1
ATOM 1302 N N . GLU A 1 154 ? 13.302 -19.320 -23.133 1.00 89.88 154 GLU A N 1
ATOM 1303 C CA . GLU A 1 154 ? 13.269 -18.204 -24.077 1.00 89.88 154 GLU A CA 1
ATOM 1304 C C . GLU A 1 154 ? 14.495 -17.291 -23.972 1.00 89.88 154 GLU A C 1
ATOM 1306 O O . GLU A 1 154 ? 14.938 -16.762 -24.993 1.00 89.88 154 GLU A O 1
ATOM 1311 N N . LEU A 1 155 ? 15.052 -17.119 -22.770 1.00 90.25 155 LEU A N 1
ATOM 1312 C CA . LEU A 1 155 ? 16.275 -16.351 -22.540 1.00 90.25 155 LEU A CA 1
ATOM 1313 C C . LEU A 1 155 ? 17.521 -17.048 -23.108 1.00 90.25 155 LEU A C 1
ATOM 1315 O O . LEU A 1 155 ? 18.366 -16.385 -23.710 1.00 90.25 155 LEU A O 1
ATOM 1319 N N . ILE A 1 156 ? 17.634 -18.370 -22.956 1.00 90.88 156 ILE A N 1
ATOM 1320 C CA . ILE A 1 156 ? 18.754 -19.157 -23.505 1.00 90.88 156 ILE A CA 1
ATOM 1321 C C . ILE A 1 156 ? 18.737 -19.135 -25.040 1.00 90.88 156 ILE A C 1
ATOM 1323 O O . ILE A 1 156 ? 19.787 -19.051 -25.674 1.00 90.88 156 ILE A O 1
ATOM 1327 N N . GLU A 1 157 ? 17.550 -19.164 -25.645 1.00 90.69 157 GLU A N 1
ATOM 1328 C CA . GLU A 1 157 ? 17.366 -19.174 -27.102 1.00 90.69 157 GLU A CA 1
ATOM 1329 C C . GLU A 1 157 ? 17.515 -17.781 -27.757 1.00 90.69 157 GLU A C 1
ATOM 1331 O O . GLU A 1 157 ? 17.313 -17.624 -28.968 1.00 90.69 157 GLU A O 1
ATOM 1336 N N . LEU A 1 158 ? 17.868 -16.737 -26.995 1.00 88.31 158 LEU A N 1
ATOM 1337 C CA . LEU A 1 158 ? 18.050 -15.397 -27.551 1.00 88.31 158 LEU A CA 1
ATOM 1338 C C . LEU A 1 158 ? 19.264 -15.326 -28.476 1.00 88.31 158 LEU A C 1
ATOM 1340 O O . LEU A 1 158 ? 20.399 -15.602 -28.098 1.00 88.31 158 LEU A O 1
ATOM 1344 N N . THR A 1 159 ? 19.043 -14.803 -29.682 1.00 86.62 159 THR A N 1
ATOM 1345 C CA . THR A 1 159 ? 20.143 -14.350 -30.537 1.00 86.62 159 THR A CA 1
ATOM 1346 C C . THR A 1 159 ? 20.897 -13.200 -29.869 1.00 86.62 159 THR A C 1
ATOM 1348 O O . THR A 1 159 ? 20.323 -12.458 -29.069 1.00 86.62 159 THR A O 1
ATOM 1351 N N . ASN A 1 160 ? 22.159 -12.971 -30.249 1.00 80.44 160 ASN A N 1
ATOM 1352 C CA . ASN A 1 160 ? 22.963 -11.864 -29.709 1.00 80.44 160 ASN A CA 1
ATOM 1353 C C . ASN A 1 160 ? 22.222 -10.517 -29.765 1.00 80.44 160 ASN A C 1
ATOM 1355 O O . ASN A 1 160 ? 22.201 -9.768 -28.788 1.00 80.44 160 ASN A O 1
ATOM 1359 N N . ASN A 1 161 ? 21.529 -10.245 -30.873 1.00 77.94 161 ASN A N 1
ATOM 1360 C CA . ASN A 1 161 ? 20.805 -8.989 -31.052 1.00 77.94 161 ASN A CA 1
ATOM 1361 C C . ASN A 1 161 ? 19.577 -8.888 -30.130 1.00 77.94 161 ASN A C 1
ATOM 1363 O O . ASN A 1 161 ? 19.280 -7.817 -29.596 1.00 77.94 161 ASN A O 1
ATOM 1367 N N . ALA A 1 162 ? 18.890 -10.010 -29.899 1.00 84.44 162 ALA A N 1
ATOM 1368 C CA . ALA A 1 162 ? 17.787 -10.100 -28.950 1.00 84.44 162 ALA A CA 1
ATOM 1369 C C . ALA A 1 162 ? 18.264 -9.992 -27.491 1.00 84.44 162 ALA A C 1
ATOM 1371 O O . ALA A 1 162 ? 17.643 -9.258 -26.723 1.00 84.44 162 ALA A O 1
ATOM 1372 N N . ARG A 1 163 ? 19.389 -10.629 -27.131 1.00 86.69 163 ARG A N 1
ATOM 1373 C CA . ARG A 1 163 ? 20.026 -10.539 -25.801 1.00 86.69 163 ARG A CA 1
ATOM 1374 C C . ARG A 1 163 ? 20.380 -9.094 -25.460 1.00 86.69 163 ARG A C 1
ATOM 1376 O O . ARG A 1 163 ? 20.001 -8.612 -24.397 1.00 86.69 163 ARG A O 1
ATOM 1383 N N . ILE A 1 164 ? 21.037 -8.372 -26.371 1.00 82.00 164 ILE A N 1
ATOM 1384 C CA . ILE A 1 164 ? 21.399 -6.964 -26.138 1.00 82.00 164 ILE A CA 1
ATOM 1385 C C . ILE A 1 164 ? 20.144 -6.089 -26.001 1.00 82.00 164 ILE A C 1
ATOM 1387 O O . ILE A 1 164 ? 20.071 -5.252 -25.100 1.00 82.00 164 ILE A O 1
ATOM 1391 N N . TYR A 1 165 ? 19.134 -6.279 -26.861 1.00 84.81 165 TYR A N 1
ATOM 1392 C CA . TYR A 1 165 ? 17.867 -5.548 -26.743 1.00 84.81 165 TYR A CA 1
ATOM 1393 C C . TYR A 1 165 ? 17.196 -5.793 -25.387 1.00 84.81 165 TYR A C 1
ATOM 1395 O O . TYR A 1 165 ? 16.821 -4.830 -24.718 1.00 84.81 165 TYR A O 1
ATOM 1403 N N . PHE A 1 166 ? 17.078 -7.059 -24.983 1.00 89.19 166 PHE A N 1
ATOM 1404 C CA . PHE A 1 166 ? 16.480 -7.480 -23.720 1.00 89.19 166 PHE A CA 1
ATOM 1405 C C . PHE A 1 166 ? 17.192 -6.852 -22.515 1.00 89.19 166 PHE A C 1
ATOM 1407 O O . PHE A 1 166 ? 16.551 -6.141 -21.743 1.00 89.19 166 PHE A O 1
ATOM 1414 N N . LEU A 1 167 ? 18.518 -7.007 -22.405 1.00 87.00 167 LEU A N 1
ATOM 1415 C CA . LEU A 1 167 ? 19.302 -6.451 -21.292 1.00 87.00 167 LEU A CA 1
ATOM 1416 C C . LEU A 1 167 ? 19.162 -4.925 -21.198 1.00 87.00 167 LEU A C 1
ATOM 1418 O O . LEU A 1 167 ? 19.082 -4.365 -20.107 1.00 87.00 167 LEU A O 1
ATOM 1422 N N . ASN A 1 168 ? 19.079 -4.234 -22.337 1.00 83.75 168 ASN A N 1
ATOM 1423 C CA . ASN A 1 168 ? 18.842 -2.794 -22.359 1.00 83.75 168 ASN A CA 1
ATOM 1424 C C . ASN A 1 168 ? 17.447 -2.401 -21.853 1.00 83.75 168 ASN A C 1
ATOM 1426 O O . ASN A 1 168 ? 17.327 -1.361 -21.203 1.00 83.75 168 ASN A O 1
ATOM 1430 N N . GLN A 1 169 ? 16.397 -3.168 -22.169 1.00 87.62 169 GLN A N 1
ATOM 1431 C CA . GLN A 1 169 ? 15.063 -2.899 -21.617 1.00 87.62 169 GLN A CA 1
ATOM 1432 C C . GLN A 1 169 ? 15.028 -3.191 -20.123 1.00 87.62 169 GLN A C 1
ATOM 1434 O O . GLN A 1 169 ? 14.585 -2.337 -19.360 1.00 87.62 169 GLN A O 1
ATOM 1439 N N . LEU A 1 170 ? 15.590 -4.326 -19.708 1.00 87.69 170 LEU A N 1
ATOM 1440 C CA . LEU A 1 170 ? 15.672 -4.722 -18.309 1.00 87.69 170 LEU A CA 1
ATOM 1441 C C . LEU A 1 170 ? 16.365 -3.644 -17.467 1.00 87.69 170 LEU A C 1
ATOM 1443 O O . LEU A 1 170 ? 15.779 -3.140 -16.518 1.00 87.69 170 LEU A O 1
ATOM 1447 N N . ARG A 1 171 ? 17.544 -3.161 -17.889 1.00 84.88 171 ARG A N 1
ATOM 1448 C CA . ARG A 1 171 ? 18.247 -2.048 -17.218 1.00 84.88 171 ARG A CA 1
ATOM 1449 C C . ARG A 1 171 ? 17.404 -0.780 -17.109 1.00 84.88 171 ARG A C 1
ATOM 1451 O O . ARG A 1 171 ? 17.434 -0.106 -16.081 1.00 84.88 171 ARG A O 1
ATOM 1458 N N . LYS A 1 172 ? 16.681 -0.414 -18.173 1.00 84.38 172 LYS A N 1
ATOM 1459 C CA . LYS A 1 172 ? 15.818 0.778 -18.168 1.00 84.38 172 LYS A CA 1
ATOM 1460 C C . LYS A 1 172 ? 14.671 0.631 -17.176 1.00 84.38 172 LYS A C 1
ATOM 1462 O O . LYS A 1 172 ? 14.381 1.599 -16.476 1.00 84.38 172 LYS A O 1
ATOM 1467 N N . LEU A 1 173 ? 14.045 -0.543 -17.128 1.00 86.06 173 LEU A N 1
ATOM 1468 C CA . LEU A 1 173 ? 12.958 -0.852 -16.204 1.00 86.06 173 LEU A CA 1
ATOM 1469 C C . LEU A 1 173 ? 13.467 -0.880 -14.762 1.00 86.06 173 LEU A C 1
ATOM 1471 O O . LEU A 1 173 ? 12.935 -0.144 -13.939 1.00 86.06 173 LEU A O 1
ATOM 1475 N N . SER A 1 174 ? 14.562 -1.585 -14.476 1.00 84.88 174 SER A N 1
ATOM 1476 C CA . SER A 1 174 ? 15.165 -1.620 -13.136 1.00 84.88 174 SER A CA 1
ATOM 1477 C C . SER A 1 174 ? 15.569 -0.229 -12.643 1.00 84.88 174 SER A C 1
ATOM 1479 O O . SER A 1 174 ? 15.276 0.133 -11.510 1.00 84.88 174 SER A O 1
ATOM 1481 N N . TYR A 1 175 ? 16.161 0.612 -13.499 1.00 82.25 175 TYR A N 1
ATOM 1482 C CA . TYR A 1 175 ? 16.497 1.990 -13.123 1.00 82.25 175 TYR A CA 1
ATOM 1483 C C . TYR A 1 175 ? 15.262 2.874 -12.899 1.00 82.25 175 TYR A C 1
ATOM 1485 O O . TYR A 1 175 ? 15.276 3.767 -12.049 1.00 82.25 175 TYR A O 1
ATOM 1493 N N . LYS A 1 176 ? 14.196 2.660 -13.680 1.00 84.38 176 LYS A N 1
ATOM 1494 C CA . LYS A 1 176 ? 12.914 3.343 -13.486 1.00 84.38 176 LYS A CA 1
ATOM 1495 C C . LYS A 1 176 ? 12.317 2.955 -12.126 1.00 84.38 176 LYS A C 1
ATOM 1497 O O . LYS A 1 176 ? 12.021 3.863 -11.354 1.00 84.38 176 LYS A O 1
ATOM 1502 N N . LYS A 1 177 ? 12.247 1.655 -11.826 1.00 83.56 177 LYS A N 1
ATOM 1503 C CA . LYS A 1 177 ? 11.729 1.114 -10.562 1.00 83.56 177 LYS A CA 1
ATOM 1504 C C . LYS A 1 177 ? 12.531 1.583 -9.360 1.00 83.56 177 LYS A C 1
ATOM 1506 O O . LYS A 1 177 ? 11.945 2.023 -8.385 1.00 83.56 177 LYS A O 1
ATOM 1511 N N . GLU A 1 178 ? 13.861 1.601 -9.448 1.00 84.94 178 GLU A N 1
ATOM 1512 C CA . GLU A 1 178 ? 14.701 2.132 -8.368 1.00 84.94 178 GLU A CA 1
ATOM 1513 C C . GLU A 1 178 ? 14.371 3.602 -8.083 1.00 84.94 178 GLU A C 1
ATOM 1515 O O . GLU A 1 178 ? 14.186 3.994 -6.937 1.00 84.94 178 GLU A O 1
ATOM 1520 N N . LYS A 1 179 ? 14.223 4.433 -9.123 1.00 86.38 179 LYS A N 1
ATOM 1521 C CA . LYS A 1 179 ? 13.816 5.833 -8.935 1.00 86.38 179 LYS A CA 1
ATOM 1522 C C . LYS A 1 179 ? 12.438 5.971 -8.310 1.00 86.38 179 LYS A C 1
ATOM 1524 O O . LYS A 1 179 ? 12.253 6.839 -7.462 1.00 86.38 179 LYS A O 1
ATOM 1529 N N . GLU A 1 180 ? 11.487 5.164 -8.758 1.00 89.69 180 GLU A N 1
ATOM 1530 C CA . GLU A 1 180 ? 10.130 5.135 -8.217 1.00 89.69 180 GLU A CA 1
ATOM 1531 C C . GLU A 1 180 ? 10.145 4.709 -6.746 1.00 89.69 180 GLU A C 1
ATOM 1533 O O . GLU A 1 180 ? 9.545 5.391 -5.922 1.00 89.69 180 GLU A O 1
ATOM 1538 N N . TRP A 1 181 ? 10.950 3.709 -6.382 1.00 87.75 181 TRP A N 1
ATOM 1539 C CA . TRP A 1 181 ? 11.134 3.293 -4.995 1.00 87.75 181 TRP A CA 1
ATOM 1540 C C . TRP A 1 181 ? 11.803 4.346 -4.120 1.00 87.75 181 TRP A C 1
ATOM 1542 O O . TRP A 1 181 ? 11.407 4.529 -2.971 1.00 87.75 181 TRP A O 1
ATOM 1552 N N . GLN A 1 182 ? 12.791 5.078 -4.635 1.00 90.38 182 GLN A N 1
ATOM 1553 C CA . GLN A 1 182 ? 13.379 6.198 -3.895 1.00 90.38 182 GLN A CA 1
ATOM 1554 C C . GLN A 1 182 ? 12.353 7.312 -3.652 1.00 90.38 182 GLN A C 1
ATOM 1556 O O . GLN A 1 182 ? 12.313 7.881 -2.562 1.00 90.38 182 GLN A O 1
ATOM 1561 N N . MET A 1 183 ? 11.491 7.595 -4.635 1.00 92.44 183 MET A N 1
ATOM 1562 C CA . MET A 1 183 ? 10.389 8.549 -4.472 1.00 92.44 183 MET A CA 1
ATOM 1563 C C . MET A 1 183 ? 9.375 8.059 -3.432 1.00 92.44 183 MET A C 1
ATOM 1565 O O . MET A 1 183 ? 9.001 8.826 -2.549 1.00 92.44 183 MET A O 1
ATOM 1569 N N . ALA A 1 184 ? 8.980 6.786 -3.499 1.00 94.31 184 ALA A N 1
ATOM 1570 C CA . ALA A 1 184 ? 8.072 6.165 -2.542 1.00 94.31 184 ALA A CA 1
ATOM 1571 C C . ALA A 1 184 ? 8.630 6.224 -1.113 1.00 94.31 184 ALA A C 1
ATOM 1573 O O . ALA A 1 184 ? 7.949 6.696 -0.214 1.00 94.31 184 ALA A O 1
ATOM 1574 N N . LYS A 1 185 ? 9.902 5.866 -0.898 1.00 94.31 185 LYS A N 1
ATOM 1575 C CA . LYS A 1 185 ? 10.547 5.951 0.426 1.00 94.31 185 LYS A CA 1
ATOM 1576 C C . LYS A 1 185 ? 10.567 7.373 0.985 1.00 94.31 185 LYS A C 1
ATOM 1578 O O . LYS A 1 185 ? 10.363 7.570 2.179 1.00 94.31 185 LYS A O 1
ATOM 1583 N N . GLN A 1 186 ? 10.820 8.371 0.138 1.00 95.94 186 GLN A N 1
ATOM 1584 C CA . GLN A 1 186 ? 10.776 9.774 0.556 1.00 95.94 186 GLN A CA 1
ATOM 1585 C C . GLN A 1 186 ? 9.359 10.205 0.942 1.00 95.94 186 GLN A C 1
ATOM 1587 O O . GLN A 1 186 ? 9.192 10.865 1.967 1.00 95.94 186 GLN A O 1
ATOM 1592 N N . LEU A 1 187 ? 8.361 9.809 0.151 1.00 96.94 187 LEU A N 1
ATOM 1593 C CA . LEU A 1 187 ? 6.953 10.068 0.432 1.00 96.94 187 LEU A CA 1
ATOM 1594 C C . LEU A 1 187 ? 6.521 9.394 1.743 1.00 96.94 187 LEU A C 1
ATOM 1596 O O . LEU A 1 187 ? 6.029 10.069 2.638 1.00 96.94 187 LEU A O 1
ATOM 1600 N N . GLU A 1 188 ? 6.789 8.099 1.907 1.00 97.62 188 GLU A N 1
ATOM 1601 C CA . GLU A 1 188 ? 6.504 7.337 3.128 1.00 97.62 188 GLU A CA 1
ATOM 1602 C C . GLU A 1 188 ? 7.154 7.966 4.367 1.00 97.62 188 GLU A C 1
ATOM 1604 O O . GLU A 1 188 ? 6.519 8.087 5.413 1.00 97.62 188 GLU A O 1
ATOM 1609 N N . TYR A 1 189 ? 8.407 8.415 4.268 1.00 97.19 189 TYR A N 1
ATOM 1610 C CA . TYR A 1 189 ? 9.083 9.101 5.369 1.00 97.19 189 TYR A CA 1
ATOM 1611 C C . TYR A 1 189 ? 8.376 10.406 5.768 1.00 97.19 189 TYR A C 1
ATOM 1613 O O . TYR A 1 189 ? 8.240 10.704 6.956 1.00 97.19 189 TYR A O 1
ATOM 1621 N N . GLN A 1 190 ? 7.917 11.191 4.791 1.00 96.88 190 GLN A N 1
ATOM 1622 C CA . GLN A 1 190 ? 7.177 12.431 5.043 1.00 96.88 190 GLN A CA 1
ATOM 1623 C C . GLN A 1 190 ? 5.801 12.156 5.663 1.00 96.88 190 GLN A C 1
ATOM 1625 O O . GLN A 1 190 ? 5.427 12.813 6.634 1.00 96.88 190 GLN A O 1
ATOM 1630 N N . LEU A 1 191 ? 5.092 11.144 5.164 1.00 97.44 191 LEU A N 1
ATOM 1631 C CA . LEU A 1 191 ? 3.793 10.728 5.691 1.00 97.44 191 LEU A CA 1
ATOM 1632 C C . LEU A 1 191 ? 3.903 10.194 7.121 1.00 97.44 191 LEU A C 1
ATOM 1634 O O . LEU A 1 191 ? 3.124 10.596 7.982 1.00 97.44 191 LEU A O 1
ATOM 1638 N N . ASN A 1 192 ? 4.921 9.384 7.421 1.00 97.06 192 ASN A N 1
ATOM 1639 C CA . ASN A 1 192 ? 5.160 8.910 8.783 1.00 97.06 192 ASN A CA 1
ATOM 1640 C C . ASN A 1 192 ? 5.457 10.064 9.751 1.00 97.06 192 ASN A C 1
ATOM 1642 O O . ASN A 1 192 ? 4.903 10.078 10.846 1.00 97.06 192 ASN A O 1
ATOM 1646 N N . LYS A 1 193 ? 6.229 11.083 9.344 1.00 96.06 193 LYS A N 1
ATOM 1647 C CA . LYS A 1 193 ? 6.427 12.292 10.170 1.00 96.06 193 LYS A CA 1
ATOM 1648 C C . LYS A 1 193 ? 5.120 12.998 10.518 1.00 96.06 193 LYS A C 1
ATOM 1650 O O . LYS A 1 193 ? 4.966 13.491 11.631 1.00 96.06 193 LYS A O 1
ATOM 1655 N N . LYS A 1 194 ? 4.183 13.077 9.572 1.00 94.50 194 LYS A N 1
ATOM 1656 C CA . LYS A 1 194 ? 2.851 13.634 9.830 1.00 94.50 194 LYS A CA 1
ATOM 1657 C C . LYS A 1 194 ? 2.062 12.729 10.784 1.00 94.50 194 LYS A C 1
ATOM 1659 O O . LYS A 1 194 ? 1.478 13.214 11.758 1.00 94.50 194 LYS A O 1
ATOM 1664 N N . GLY A 1 195 ? 2.087 11.424 10.523 1.00 94.06 195 GLY A N 1
ATOM 1665 C CA . GLY A 1 195 ? 1.380 10.392 11.280 1.00 94.06 195 GLY A CA 1
ATOM 1666 C C . GLY A 1 195 ? 1.836 10.233 12.732 1.00 94.06 195 GLY A C 1
ATOM 1667 O O . GLY A 1 195 ? 1.001 9.925 13.582 1.00 94.06 195 GLY A O 1
ATOM 1668 N N . GLU A 1 196 ? 3.099 10.535 13.057 1.00 92.94 196 GLU A N 1
ATOM 1669 C CA . GLU A 1 196 ? 3.648 10.482 14.425 1.00 92.94 196 GLU A CA 1
ATOM 1670 C C . GLU A 1 196 ? 2.785 11.244 15.441 1.00 92.94 196 GLU A C 1
ATOM 1672 O O . GLU A 1 196 ? 2.527 10.740 16.534 1.00 92.94 196 GLU A O 1
ATOM 1677 N N . SER A 1 197 ? 2.274 12.420 15.064 1.00 88.62 197 SER A N 1
ATOM 1678 C CA . SER A 1 197 ? 1.424 13.246 15.936 1.00 88.62 197 SER A CA 1
ATOM 1679 C C . SER A 1 197 ? 0.065 12.615 16.273 1.00 88.62 197 SER A C 1
ATOM 1681 O O . SER A 1 197 ? -0.566 12.994 17.259 1.00 88.62 197 SER A O 1
ATOM 1683 N N . TYR A 1 198 ? -0.361 11.625 15.487 1.00 89.19 198 TYR A N 1
ATOM 1684 C CA . TYR A 1 198 ? -1.613 10.887 15.648 1.00 89.19 198 TYR A CA 1
ATOM 1685 C C . TYR A 1 198 ? -1.395 9.417 16.040 1.00 89.19 198 TYR A C 1
ATOM 1687 O O . TYR A 1 198 ? -2.359 8.661 16.126 1.00 89.19 198 TYR A O 1
ATOM 1695 N N . GLY A 1 199 ? -0.142 8.981 16.232 1.00 88.81 199 GLY A N 1
ATOM 1696 C CA . GLY A 1 199 ? 0.184 7.564 16.422 1.00 88.81 199 GLY A CA 1
ATOM 1697 C C . GLY A 1 199 ? -0.126 6.688 15.200 1.00 88.81 199 GLY A C 1
ATOM 1698 O O . GLY A 1 199 ? -0.291 5.480 15.344 1.00 88.81 199 GLY A O 1
ATOM 1699 N N . ILE A 1 200 ? -0.221 7.278 14.005 1.00 91.69 200 ILE A N 1
ATOM 1700 C CA . ILE A 1 200 ? -0.552 6.585 12.754 1.00 91.69 200 ILE A CA 1
ATOM 1701 C C . ILE A 1 200 ? 0.737 6.263 12.005 1.00 91.69 200 ILE A C 1
ATOM 1703 O O . ILE A 1 200 ? 1.558 7.144 11.756 1.00 91.69 200 ILE A O 1
ATOM 1707 N N . LYS A 1 201 ? 0.894 5.000 11.606 1.00 92.44 201 LYS A N 1
ATOM 1708 C CA . LYS A 1 201 ? 1.974 4.562 10.717 1.00 92.44 201 LYS A CA 1
ATOM 1709 C C . LYS A 1 201 ? 1.485 4.500 9.280 1.00 92.44 201 LYS A C 1
ATOM 1711 O O . LYS A 1 201 ? 0.320 4.190 9.035 1.00 92.44 201 LYS A O 1
ATOM 1716 N N . THR A 1 202 ? 2.391 4.754 8.347 1.00 95.19 202 THR A N 1
ATOM 1717 C CA . THR A 1 202 ? 2.139 4.604 6.913 1.00 95.19 202 THR A CA 1
ATOM 1718 C C . THR A 1 202 ? 3.173 3.696 6.268 1.00 95.19 202 THR A C 1
ATOM 1720 O O . THR A 1 202 ? 4.352 3.778 6.619 1.00 95.19 202 THR A O 1
ATOM 1723 N N . CYS A 1 203 ? 2.742 2.857 5.328 1.00 95.94 203 CYS A N 1
ATOM 1724 C CA . CYS A 1 203 ? 3.623 1.987 4.554 1.00 95.94 203 CYS A CA 1
ATOM 1725 C C . CYS A 1 203 ? 3.186 1.949 3.089 1.00 95.94 203 CYS A C 1
ATOM 1727 O O . CYS A 1 203 ? 2.059 1.568 2.782 1.00 95.94 203 CYS A O 1
ATOM 1729 N N . ILE A 1 204 ? 4.065 2.341 2.172 1.00 94.25 204 ILE A N 1
ATOM 1730 C CA . ILE A 1 204 ? 3.822 2.215 0.737 1.00 94.25 204 ILE A CA 1
ATOM 1731 C C . ILE A 1 204 ? 4.198 0.794 0.316 1.00 94.25 204 ILE A C 1
ATOM 1733 O O . ILE A 1 204 ? 5.372 0.432 0.269 1.00 94.25 204 ILE A O 1
ATOM 1737 N N . ILE A 1 205 ? 3.182 -0.002 -0.012 1.00 91.00 205 ILE A N 1
ATOM 1738 C CA . ILE A 1 205 ? 3.330 -1.387 -0.473 1.00 91.00 205 ILE A CA 1
ATOM 1739 C C . ILE A 1 205 ? 3.743 -1.426 -1.945 1.00 91.00 205 ILE A C 1
ATOM 1741 O O . ILE A 1 205 ? 4.533 -2.281 -2.336 1.00 91.00 205 ILE A O 1
ATOM 1745 N N . ASP A 1 206 ? 3.184 -0.532 -2.764 1.00 89.62 206 ASP A N 1
ATOM 1746 C CA . ASP A 1 206 ? 3.465 -0.458 -4.198 1.00 89.62 206 ASP A CA 1
ATOM 1747 C C . ASP A 1 206 ? 3.365 0.986 -4.701 1.00 89.62 206 ASP A C 1
ATOM 1749 O O . ASP A 1 206 ? 2.527 1.772 -4.240 1.00 89.62 206 ASP A O 1
ATOM 1753 N N . PHE A 1 207 ? 4.234 1.341 -5.643 1.00 92.12 207 PHE A N 1
ATOM 1754 C CA . PHE A 1 207 ? 4.323 2.681 -6.202 1.00 92.12 207 PHE A CA 1
ATOM 1755 C C . PHE A 1 207 ? 4.849 2.649 -7.633 1.00 92.12 207 PHE A C 1
ATOM 1757 O O . PHE A 1 207 ? 6.000 2.290 -7.891 1.00 92.12 207 PHE A O 1
ATOM 1764 N N . ALA A 1 208 ? 4.036 3.132 -8.565 1.00 89.69 208 ALA A N 1
ATOM 1765 C CA . ALA A 1 208 ? 4.393 3.211 -9.972 1.00 89.69 208 ALA A CA 1
ATOM 1766 C C . ALA A 1 208 ? 4.073 4.593 -10.536 1.00 89.69 208 ALA A C 1
ATOM 1768 O O . ALA A 1 208 ? 3.022 5.167 -10.259 1.00 89.69 208 ALA A O 1
ATOM 1769 N N . ARG A 1 209 ? 4.944 5.128 -11.399 1.00 88.44 209 ARG A N 1
ATOM 1770 C CA . ARG A 1 209 ? 4.653 6.340 -12.168 1.00 88.44 209 ARG A CA 1
ATOM 1771 C C . ARG A 1 209 ? 4.393 5.978 -13.627 1.00 88.44 209 ARG A C 1
ATOM 1773 O O . ARG A 1 209 ? 5.301 5.633 -14.399 1.00 88.44 209 ARG A O 1
ATOM 1780 N N . TRP A 1 210 ? 3.134 6.089 -14.028 1.00 85.62 210 TRP A N 1
ATOM 1781 C CA . TRP A 1 210 ? 2.677 5.728 -15.371 1.00 85.62 210 TRP A CA 1
ATOM 1782 C C . TRP A 1 210 ? 2.917 6.850 -16.378 1.00 85.62 210 TRP A C 1
ATOM 1784 O O . TRP A 1 210 ? 3.362 6.607 -17.500 1.00 85.62 210 TRP A O 1
ATOM 1794 N N . ALA A 1 211 ? 2.710 8.094 -15.951 1.00 84.56 211 ALA A N 1
ATOM 1795 C CA . ALA A 1 211 ? 2.991 9.293 -16.731 1.00 84.56 211 ALA A CA 1
ATOM 1796 C C . ALA A 1 211 ? 3.591 10.383 -15.836 1.00 84.56 211 ALA A C 1
ATOM 1798 O O . ALA A 1 211 ? 3.744 10.202 -14.635 1.00 84.56 211 ALA A O 1
ATOM 1799 N N . LYS A 1 212 ? 3.957 11.536 -16.411 1.00 83.38 212 LYS A N 1
ATOM 1800 C CA . LYS A 1 212 ? 4.622 12.618 -15.660 1.00 83.38 212 LYS A CA 1
ATOM 1801 C C . LYS A 1 212 ? 3.888 12.983 -14.354 1.00 83.38 212 LYS A C 1
ATOM 1803 O O . LYS A 1 212 ? 4.570 13.216 -13.364 1.00 83.38 212 LYS A O 1
ATOM 1808 N N . ASN A 1 213 ? 2.555 12.982 -14.394 1.00 91.12 213 ASN A N 1
ATOM 1809 C CA . ASN A 1 213 ? 1.648 13.375 -13.315 1.00 91.12 213 ASN A CA 1
ATOM 1810 C C . ASN A 1 213 ? 0.579 12.293 -13.059 1.00 91.12 213 ASN A C 1
ATOM 1812 O O . ASN A 1 213 ? -0.575 12.619 -12.810 1.00 91.12 213 ASN A O 1
ATOM 1816 N N . VAL A 1 214 ? 0.921 11.017 -13.249 1.00 92.94 214 VAL A N 1
ATOM 1817 C CA . VAL A 1 214 ? -0.010 9.904 -13.009 1.00 92.94 214 VAL A CA 1
ATOM 1818 C C . VAL A 1 214 ? 0.720 8.828 -12.224 1.00 92.94 214 VAL A C 1
ATOM 1820 O O . VAL A 1 214 ? 1.755 8.328 -12.689 1.00 92.94 214 VAL A O 1
ATOM 1823 N N . TYR A 1 215 ? 0.187 8.504 -11.052 1.00 92.94 215 TYR A N 1
ATOM 1824 C CA . TYR A 1 215 ? 0.786 7.603 -10.075 1.00 92.94 215 TYR A CA 1
ATOM 1825 C C . TYR A 1 215 ? -0.201 6.499 -9.705 1.00 92.94 215 TYR A C 1
ATOM 1827 O O . TYR A 1 215 ? -1.338 6.806 -9.377 1.00 92.94 215 TYR A O 1
ATOM 1835 N N . GLY A 1 216 ? 0.238 5.246 -9.726 1.00 94.38 216 GLY A N 1
ATOM 1836 C CA . GLY A 1 216 ? -0.461 4.139 -9.076 1.00 94.38 216 GLY A CA 1
ATOM 1837 C C . GLY A 1 216 ? 0.137 3.935 -7.690 1.00 94.38 216 GLY A C 1
ATOM 1838 O O . GLY A 1 216 ? 1.365 3.860 -7.562 1.00 94.38 216 GLY A O 1
ATOM 1839 N N . VAL A 1 217 ? -0.705 3.894 -6.659 1.00 94.75 217 VAL A N 1
ATOM 1840 C CA . VAL A 1 217 ? -0.269 3.810 -5.261 1.00 94.75 217 VAL A CA 1
ATOM 1841 C C . VAL A 1 217 ? -1.054 2.729 -4.535 1.00 94.75 217 VAL A C 1
ATOM 1843 O O . VAL A 1 217 ? -2.287 2.735 -4.524 1.00 94.75 217 VAL A O 1
ATOM 1846 N N . LYS A 1 218 ? -0.323 1.835 -3.869 1.00 94.94 218 LYS A N 1
ATOM 1847 C CA . LYS A 1 218 ? -0.852 0.954 -2.832 1.00 94.94 218 LYS A CA 1
ATOM 1848 C C . LYS A 1 218 ? -0.201 1.326 -1.508 1.00 94.94 218 LYS A C 1
ATOM 1850 O O . LYS A 1 218 ? 1.009 1.169 -1.354 1.00 94.94 218 LYS A O 1
ATOM 1855 N N . ILE A 1 219 ? -0.985 1.823 -0.561 1.00 95.44 219 ILE A N 1
ATOM 1856 C CA . ILE A 1 219 ? -0.481 2.356 0.708 1.00 95.44 219 ILE A CA 1
ATOM 1857 C C . ILE A 1 219 ? -1.353 1.907 1.877 1.00 95.44 219 ILE A C 1
ATOM 1859 O O . ILE A 1 219 ? -2.580 1.906 1.790 1.00 95.44 219 ILE A O 1
ATOM 1863 N N . GLU A 1 220 ? -0.710 1.550 2.980 1.00 93.94 220 GLU A N 1
ATOM 1864 C CA . GLU A 1 220 ? -1.340 1.374 4.282 1.00 93.94 220 GLU A CA 1
ATOM 1865 C C . GLU A 1 220 ? -1.247 2.680 5.072 1.00 93.94 220 GLU A C 1
ATOM 1867 O O . GLU A 1 220 ? -0.167 3.269 5.170 1.00 93.94 220 GLU A O 1
ATOM 1872 N N . ILE A 1 221 ? -2.363 3.129 5.645 1.00 92.81 221 ILE A N 1
ATOM 1873 C CA . ILE A 1 221 ? -2.426 4.265 6.572 1.00 92.81 221 ILE A CA 1
ATOM 1874 C C . ILE A 1 221 ? -3.189 3.807 7.814 1.00 92.81 221 ILE A C 1
ATOM 1876 O O . ILE A 1 221 ? -4.402 3.591 7.772 1.00 92.81 221 ILE A O 1
ATOM 1880 N N . GLY A 1 222 ? -2.477 3.635 8.927 1.00 87.94 222 GLY A N 1
ATOM 1881 C CA . GLY A 1 222 ? -3.027 3.007 10.125 1.00 87.94 222 GLY A CA 1
ATOM 1882 C C . GLY A 1 222 ? -3.463 1.576 9.820 1.00 87.94 222 GLY A C 1
ATOM 1883 O O . GLY A 1 222 ? -2.638 0.730 9.495 1.00 87.94 222 GLY A O 1
ATOM 1884 N N . THR A 1 223 ? -4.764 1.315 9.914 1.00 83.88 223 THR A N 1
ATOM 1885 C CA . THR A 1 223 ? -5.372 0.007 9.610 1.00 83.88 223 THR A CA 1
ATOM 1886 C C . THR A 1 223 ? -6.037 -0.068 8.232 1.00 83.88 223 THR A C 1
ATOM 1888 O O . THR A 1 223 ? -6.521 -1.131 7.846 1.00 83.88 223 THR A O 1
ATOM 1891 N N . ASN A 1 224 ? -6.040 1.033 7.474 1.00 85.00 224 ASN A N 1
ATOM 1892 C CA . ASN A 1 224 ? -6.625 1.095 6.139 1.00 85.00 224 ASN A CA 1
ATOM 1893 C C . ASN A 1 224 ? -5.598 0.763 5.061 1.00 85.00 224 ASN A C 1
ATOM 1895 O O . ASN A 1 224 ? -4.466 1.237 5.117 1.00 85.00 224 ASN A O 1
ATOM 1899 N N . VAL A 1 225 ? -6.035 0.038 4.029 1.00 88.31 225 VAL A N 1
ATOM 1900 C CA . VAL A 1 225 ? -5.264 -0.189 2.802 1.00 88.31 225 VAL A CA 1
ATOM 1901 C C . VAL A 1 225 ? -5.966 0.511 1.648 1.00 88.31 225 VAL A C 1
ATOM 1903 O O . VAL A 1 225 ? -7.121 0.213 1.340 1.00 88.31 225 VAL A O 1
ATOM 1906 N N . TYR A 1 226 ? -5.254 1.415 0.989 1.00 89.62 226 TYR A N 1
ATOM 1907 C CA . TYR A 1 226 ? -5.720 2.132 -0.187 1.00 89.62 226 TYR A CA 1
ATOM 1908 C C . TYR A 1 226 ? -4.986 1.611 -1.422 1.00 89.62 226 TYR A C 1
ATOM 1910 O O . TYR A 1 226 ? -3.767 1.442 -1.399 1.00 89.62 226 TYR A O 1
ATOM 1918 N N . LEU A 1 227 ? -5.730 1.367 -2.499 1.00 92.81 227 LEU A N 1
ATOM 1919 C CA . LEU A 1 227 ? -5.205 1.037 -3.823 1.00 92.81 227 LEU A CA 1
ATOM 1920 C C . LEU A 1 227 ? -5.923 1.916 -4.843 1.00 92.81 227 LEU A C 1
ATOM 1922 O O . LEU A 1 227 ? -7.130 1.760 -5.035 1.00 92.81 227 LEU A O 1
ATOM 1926 N N . PHE A 1 228 ? -5.206 2.855 -5.451 1.00 92.75 228 PHE A N 1
ATOM 1927 C CA . PHE A 1 228 ? -5.804 3.827 -6.361 1.00 92.75 228 PHE A CA 1
ATOM 1928 C C . PHE A 1 228 ? -4.782 4.458 -7.305 1.00 92.75 228 PHE A C 1
ATOM 1930 O O . PHE A 1 228 ? -3.568 4.398 -7.087 1.00 92.75 228 PHE A O 1
ATOM 1937 N N . ASP A 1 229 ? -5.329 5.134 -8.310 1.00 94.06 229 ASP A N 1
ATOM 1938 C CA . ASP A 1 229 ? -4.582 5.930 -9.270 1.00 94.06 229 ASP A CA 1
ATOM 1939 C C . ASP A 1 229 ? -4.792 7.412 -8.972 1.00 94.06 229 ASP A C 1
ATOM 1941 O O . ASP A 1 229 ? -5.901 7.851 -8.660 1.00 94.06 229 ASP A O 1
ATOM 1945 N N . PHE A 1 230 ? -3.722 8.192 -9.070 1.00 95.38 230 PHE A N 1
ATOM 1946 C CA . PHE A 1 230 ? -3.718 9.615 -8.772 1.00 95.38 230 PHE A CA 1
ATOM 1947 C C . PHE A 1 230 ? -3.206 10.425 -9.957 1.00 95.38 230 PHE A C 1
ATOM 1949 O O . PHE A 1 230 ? -2.075 10.234 -10.418 1.00 95.38 230 PHE A O 1
ATOM 1956 N N . GLU A 1 231 ? -4.021 11.377 -10.408 1.00 96.56 231 GLU A N 1
ATOM 1957 C CA . GLU A 1 231 ? -3.656 12.363 -11.420 1.00 96.56 231 GLU A CA 1
ATOM 1958 C C . GLU A 1 231 ? -3.305 13.699 -10.756 1.00 96.56 231 GLU A C 1
ATOM 1960 O O . GLU A 1 231 ? -4.158 14.375 -10.188 1.00 96.56 231 GLU A O 1
ATOM 1965 N N . GLY A 1 232 ? -2.037 14.093 -10.842 1.00 95.00 232 GLY A N 1
ATOM 1966 C CA . GLY A 1 232 ? -1.523 15.305 -10.215 1.00 95.00 232 GLY A CA 1
ATOM 1967 C C . GLY A 1 232 ? -0.010 15.263 -10.052 1.00 95.00 232 GLY A C 1
ATOM 1968 O O . GLY A 1 232 ? 0.682 14.400 -10.593 1.00 95.00 232 GLY A O 1
ATOM 1969 N N . THR A 1 233 ? 0.542 16.229 -9.343 1.00 95.81 233 THR A N 1
ATOM 1970 C CA . THR A 1 233 ? 1.954 16.266 -8.961 1.00 95.81 233 THR A CA 1
ATOM 1971 C C . THR A 1 233 ? 2.219 15.372 -7.746 1.00 95.81 233 THR A C 1
ATOM 1973 O O . THR A 1 233 ? 1.311 15.028 -6.996 1.00 95.81 233 THR A O 1
ATOM 1976 N N . LEU A 1 234 ? 3.489 15.012 -7.520 1.00 93.75 234 LEU A N 1
ATOM 1977 C CA . LEU A 1 234 ? 3.884 14.259 -6.321 1.00 93.75 234 LEU A CA 1
ATOM 1978 C C . LEU A 1 234 ? 3.540 15.008 -5.021 1.00 93.75 234 LEU A C 1
ATOM 1980 O O . LEU A 1 234 ? 3.221 14.378 -4.020 1.00 93.75 234 LEU A O 1
ATOM 1984 N N . GLU A 1 235 ? 3.607 16.341 -5.041 1.00 96.19 235 GLU A N 1
ATOM 1985 C CA . GLU A 1 235 ? 3.287 17.168 -3.876 1.00 96.19 235 GLU A CA 1
ATOM 1986 C C . GLU A 1 235 ? 1.782 17.140 -3.576 1.00 96.19 235 GLU A C 1
ATOM 1988 O O . GLU A 1 235 ? 1.399 16.926 -2.433 1.00 96.19 235 GLU A O 1
ATOM 1993 N N . GLU A 1 236 ? 0.926 17.231 -4.599 1.00 97.38 236 GLU A N 1
ATOM 1994 C CA . GLU A 1 236 ? -0.530 17.096 -4.430 1.00 97.38 236 GLU A CA 1
ATOM 1995 C C . GLU A 1 236 ? -0.924 15.691 -3.945 1.00 97.38 236 GLU A C 1
ATOM 1997 O O . GLU A 1 236 ? -1.836 15.552 -3.127 1.00 97.38 236 GLU A O 1
ATOM 2002 N N . LEU A 1 237 ? -0.218 14.646 -4.401 1.00 96.81 237 LEU A N 1
ATOM 2003 C CA . LEU A 1 237 ? -0.394 13.287 -3.879 1.00 96.81 237 LEU A CA 1
ATOM 2004 C C . LEU A 1 237 ? -0.059 13.236 -2.384 1.00 96.81 237 LEU A C 1
ATOM 2006 O O . LEU A 1 237 ? -0.835 12.691 -1.600 1.00 96.81 237 LEU A O 1
ATOM 2010 N N . LYS A 1 238 ? 1.072 13.827 -1.980 1.00 97.44 238 LYS A N 1
ATOM 2011 C CA . LYS A 1 238 ? 1.467 13.911 -0.570 1.00 97.44 238 LYS A CA 1
ATOM 2012 C C . LYS A 1 238 ? 0.415 14.641 0.256 1.00 97.44 238 LYS A C 1
ATOM 2014 O O . LYS A 1 238 ? -0.038 14.089 1.247 1.00 97.44 238 LYS A O 1
ATOM 2019 N N . GLU A 1 239 ? -0.017 15.827 -0.165 1.00 97.75 239 GLU A N 1
ATOM 2020 C CA . GLU A 1 239 ? -1.048 16.602 0.540 1.00 97.75 239 GLU A CA 1
ATOM 2021 C C . GLU A 1 239 ? -2.369 15.833 0.670 1.00 97.75 239 GLU A C 1
ATOM 2023 O O . GLU A 1 239 ? -3.047 15.916 1.692 1.00 97.75 239 GLU A O 1
ATOM 2028 N N . THR A 1 240 ? -2.744 15.070 -0.360 1.00 96.81 240 THR A N 1
ATOM 2029 C CA . THR A 1 240 ? -3.946 14.225 -0.334 1.00 96.81 240 THR A CA 1
ATOM 2030 C C . THR A 1 240 ? -3.813 13.122 0.714 1.00 96.81 240 THR A C 1
ATOM 2032 O O . THR A 1 240 ? -4.707 12.945 1.537 1.00 96.81 240 THR A O 1
ATOM 2035 N N . LEU A 1 241 ? -2.677 12.426 0.743 1.00 97.12 241 LEU A N 1
ATOM 2036 C CA . LEU A 1 241 ? -2.400 11.381 1.731 1.00 97.12 241 LEU A CA 1
ATOM 2037 C C . LEU A 1 241 ? -2.257 11.948 3.155 1.00 97.12 241 LEU A C 1
ATOM 2039 O O . LEU A 1 241 ? -2.714 11.329 4.111 1.00 97.12 241 LEU A O 1
ATOM 2043 N N . GLU A 1 242 ? -1.682 13.141 3.318 1.00 97.12 242 GLU A N 1
ATOM 2044 C CA . GLU A 1 242 ? -1.605 13.835 4.610 1.00 97.12 242 GLU A CA 1
ATOM 2045 C C . GLU A 1 242 ? -2.995 14.190 5.152 1.00 97.12 242 GLU A C 1
ATOM 2047 O O . GLU A 1 242 ? -3.232 14.034 6.350 1.00 97.12 242 GLU A O 1
ATOM 2052 N N . LYS A 1 243 ? -3.934 14.602 4.291 1.00 95.88 243 LYS A N 1
ATOM 2053 C CA . LYS A 1 243 ? -5.335 14.828 4.686 1.00 95.88 243 LYS A CA 1
ATOM 2054 C C . LYS A 1 243 ? -6.012 13.542 5.149 1.00 95.88 243 LYS A C 1
ATOM 2056 O O . LYS A 1 243 ? -6.729 13.573 6.143 1.00 95.88 243 LYS A O 1
ATOM 2061 N N . GLU A 1 244 ? -5.760 12.413 4.489 1.00 94.88 244 GLU A N 1
ATOM 2062 C CA . GLU A 1 244 ? -6.271 11.112 4.945 1.00 94.88 244 GLU A CA 1
ATOM 2063 C C . GLU A 1 244 ? -5.720 10.742 6.333 1.00 94.88 244 GLU A C 1
ATOM 2065 O O . GLU A 1 244 ? -6.478 10.318 7.206 1.00 94.88 244 GLU A O 1
ATOM 2070 N N . ILE A 1 245 ? -4.427 10.980 6.588 1.00 95.56 245 ILE A N 1
ATOM 2071 C CA . ILE A 1 245 ? -3.823 10.797 7.921 1.00 95.56 245 ILE A CA 1
ATOM 2072 C C . ILE A 1 245 ? -4.514 11.683 8.961 1.00 95.56 245 ILE A C 1
ATOM 2074 O O . ILE A 1 245 ? -4.831 11.209 10.051 1.00 95.56 245 ILE A O 1
ATOM 2078 N N . GLU A 1 246 ? -4.766 12.956 8.646 1.00 94.88 246 GLU A N 1
ATOM 2079 C CA . GLU A 1 246 ? -5.469 13.875 9.548 1.00 94.88 246 GLU A CA 1
ATOM 2080 C C . GLU A 1 246 ? -6.899 13.413 9.840 1.00 94.88 246 GLU A C 1
ATOM 2082 O O . GLU A 1 246 ? -7.310 13.415 11.000 1.00 94.88 246 GLU A O 1
ATOM 2087 N N . LEU A 1 247 ? -7.642 12.979 8.820 1.00 93.44 247 LEU A N 1
ATOM 2088 C CA . LEU A 1 247 ? -9.003 12.462 8.972 1.00 93.44 247 LEU A CA 1
ATOM 2089 C C . LEU A 1 247 ? -9.035 11.229 9.879 1.00 93.44 247 LEU A C 1
ATOM 2091 O O . LEU A 1 247 ? -9.870 11.150 10.782 1.00 93.44 247 LEU A O 1
ATOM 2095 N N . ILE A 1 248 ? -8.106 10.289 9.691 1.00 92.12 248 ILE A N 1
ATOM 2096 C CA . ILE A 1 248 ? -7.982 9.112 10.562 1.00 92.12 248 ILE A CA 1
ATOM 2097 C C . ILE A 1 248 ? -7.565 9.533 11.978 1.00 92.12 248 ILE A C 1
ATOM 2099 O O . ILE A 1 248 ? -8.123 9.046 12.961 1.00 92.12 248 ILE A O 1
ATOM 2103 N N . GLY A 1 249 ? -6.633 10.478 12.103 1.00 91.81 249 GLY A N 1
ATOM 2104 C CA . GLY A 1 249 ? -6.130 10.980 13.384 1.00 91.81 249 GLY A CA 1
ATOM 2105 C C . GLY A 1 249 ? -7.155 11.768 14.204 1.00 91.81 249 GLY A C 1
ATOM 2106 O O . GLY A 1 249 ? -7.021 11.870 15.429 1.00 91.81 249 GLY A O 1
ATOM 2107 N N . GLN A 1 250 ? -8.183 12.302 13.543 1.00 93.12 250 GLN A N 1
ATOM 2108 C CA . GLN A 1 250 ? -9.315 13.010 14.144 1.00 93.12 250 GLN A CA 1
ATOM 2109 C C . GLN A 1 250 ? -10.507 12.091 14.463 1.00 93.12 250 GLN A C 1
ATOM 2111 O O . GLN A 1 250 ? -11.463 12.547 15.094 1.00 93.12 250 GLN A O 1
ATOM 2116 N N . ASP A 1 251 ? -10.471 10.809 14.079 1.00 93.12 251 ASP A N 1
ATOM 2117 C CA . ASP A 1 251 ? -11.507 9.839 14.447 1.00 93.12 251 ASP A CA 1
ATOM 2118 C C . ASP A 1 251 ? -11.385 9.487 15.933 1.00 93.12 251 ASP A C 1
ATOM 2120 O O . ASP A 1 251 ? -10.548 8.683 16.359 1.00 93.12 251 ASP A O 1
ATOM 2124 N N . ILE A 1 252 ? -12.219 10.141 16.738 1.00 93.12 252 ILE A N 1
ATOM 2125 C CA . ILE A 1 252 ? -12.267 9.981 18.185 1.00 93.12 252 ILE A CA 1
ATOM 2126 C C . ILE A 1 252 ? -13.479 9.132 18.557 1.00 93.12 252 ILE A C 1
ATOM 2128 O O . ILE A 1 252 ? -14.613 9.422 18.175 1.00 93.12 252 ILE A O 1
ATOM 2132 N N . ILE A 1 253 ? -13.246 8.123 19.392 1.00 93.88 253 ILE A N 1
ATOM 2133 C CA . ILE A 1 253 ? -14.295 7.332 20.029 1.00 93.88 253 ILE A CA 1
ATOM 2134 C C . ILE A 1 253 ? -14.361 7.631 21.521 1.00 93.88 253 ILE A C 1
ATOM 2136 O O . ILE A 1 253 ? -13.343 7.788 22.195 1.00 93.88 253 ILE A O 1
ATOM 2140 N N . GLU A 1 254 ? -15.575 7.665 22.059 1.00 96.25 254 GLU A N 1
ATOM 2141 C CA . GLU A 1 254 ? -15.813 7.786 23.493 1.00 96.25 254 GLU A CA 1
ATOM 2142 C C . GLU A 1 254 ? -16.113 6.407 24.091 1.00 96.25 254 GLU A C 1
AT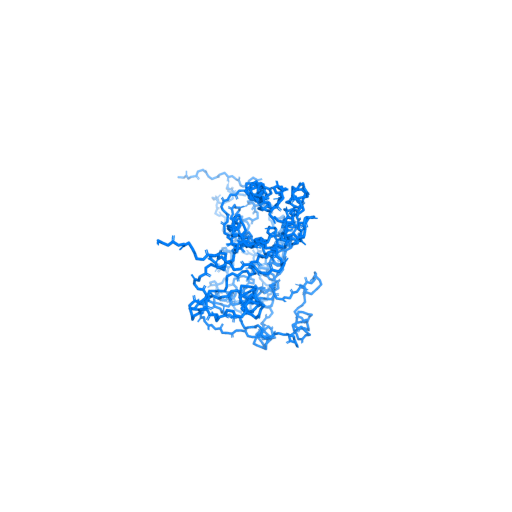OM 2144 O O . GLU A 1 254 ? -16.970 5.669 23.601 1.00 96.25 254 GLU A O 1
ATOM 2149 N N . CYS A 1 255 ? -15.439 6.052 25.187 1.00 96.44 255 CYS A N 1
ATOM 2150 C CA . CYS A 1 255 ? -15.781 4.858 25.951 1.00 96.44 255 CYS A CA 1
ATOM 2151 C C . CYS A 1 255 ? -17.175 5.029 26.584 1.00 96.44 255 CYS A C 1
ATOM 2153 O O . CYS A 1 255 ? -17.344 5.884 27.460 1.00 96.44 255 CYS A O 1
ATOM 2155 N N . PRO A 1 256 ? -18.165 4.181 26.254 1.00 95.75 256 PRO A N 1
ATOM 2156 C CA . PRO A 1 256 ? -19.541 4.360 26.720 1.00 95.75 256 PRO A CA 1
ATOM 2157 C C . PRO A 1 256 ? -19.685 4.195 28.239 1.00 95.75 256 PRO A C 1
ATOM 2159 O O . PRO A 1 256 ? -20.633 4.715 28.821 1.00 95.75 256 PRO A O 1
ATOM 2162 N N . PHE A 1 257 ? -18.729 3.521 28.888 1.00 95.38 257 PHE A N 1
ATOM 2163 C CA . PHE A 1 257 ? -18.760 3.223 30.321 1.00 95.38 257 PHE A CA 1
ATOM 2164 C C . PHE A 1 257 ? -18.117 4.295 31.205 1.00 95.38 257 PHE A C 1
ATOM 2166 O O . PHE A 1 257 ? -18.584 4.511 32.317 1.00 95.38 257 PHE A O 1
ATOM 2173 N N . CYS A 1 258 ? -17.022 4.924 30.766 1.00 96.12 258 CYS A N 1
ATOM 2174 C CA . CYS A 1 258 ? -16.283 5.896 31.586 1.00 96.12 258 CYS A CA 1
ATOM 2175 C C . CYS A 1 258 ? -16.119 7.268 30.936 1.00 96.12 258 CYS A C 1
ATOM 2177 O O . CYS A 1 258 ? -15.489 8.134 31.537 1.00 96.12 258 CYS A O 1
ATOM 2179 N N . LYS A 1 259 ? -16.646 7.456 29.720 1.00 96.38 259 LYS A N 1
ATOM 2180 C CA . LYS A 1 259 ? -16.663 8.735 29.000 1.00 96.38 259 LYS A CA 1
ATOM 2181 C C . LYS A 1 259 ? -15.292 9.303 28.630 1.00 96.38 259 LYS A C 1
ATOM 2183 O O . LYS A 1 259 ? -15.191 10.436 28.186 1.00 96.38 259 LYS A O 1
ATOM 2188 N N . LYS A 1 260 ? -14.225 8.509 28.767 1.00 96.44 260 LYS A N 1
ATOM 2189 C CA . LYS A 1 260 ? -12.907 8.870 28.236 1.00 96.44 260 LYS A CA 1
ATOM 2190 C C . LYS A 1 260 ? -12.899 8.739 26.718 1.00 96.44 260 LYS A C 1
ATOM 2192 O O . LYS A 1 260 ? -13.348 7.717 26.193 1.00 96.44 260 LYS A O 1
ATOM 2197 N N . SER A 1 261 ? -12.340 9.744 26.062 1.00 95.44 261 SER A N 1
ATOM 2198 C CA . SER A 1 261 ? -12.165 9.791 24.615 1.00 95.44 261 SER A CA 1
ATOM 2199 C C . SER A 1 261 ? -10.791 9.277 24.210 1.00 95.44 261 SER A C 1
ATOM 2201 O O . SER A 1 261 ? -9.799 9.523 24.897 1.00 95.44 261 SER A O 1
ATOM 2203 N N . TYR A 1 262 ? -10.743 8.578 23.085 1.00 92.94 262 TYR A N 1
ATOM 2204 C CA . TYR A 1 262 ? -9.531 8.003 22.525 1.00 92.94 262 TYR A CA 1
ATOM 2205 C C . TYR A 1 262 ? -9.534 8.169 21.013 1.00 92.94 262 TYR A C 1
ATOM 2207 O O . TYR A 1 262 ? -10.588 8.084 20.387 1.00 92.94 262 TYR A O 1
ATOM 2215 N N . GLN A 1 263 ? -8.357 8.334 20.415 1.00 91.88 263 GLN A N 1
ATOM 2216 C CA . GLN A 1 263 ? -8.215 8.135 18.976 1.00 91.88 263 GLN A CA 1
ATOM 2217 C C . GLN A 1 263 ? -8.547 6.680 18.639 1.00 91.88 263 GLN A C 1
ATOM 2219 O O . GLN A 1 263 ? -8.087 5.757 19.320 1.00 91.88 263 GLN A O 1
ATOM 2224 N N . ARG A 1 264 ? -9.348 6.463 17.594 1.00 91.62 264 ARG A N 1
ATOM 2225 C CA . ARG A 1 264 ? -9.782 5.124 17.188 1.00 91.62 264 ARG A CA 1
ATOM 2226 C C . ARG A 1 264 ? -8.591 4.229 16.870 1.00 91.62 264 ARG A C 1
ATOM 2228 O O . ARG A 1 264 ? -8.551 3.105 17.360 1.00 91.62 264 ARG A O 1
ATOM 2235 N N . GLN A 1 265 ? -7.608 4.740 16.126 1.00 89.00 265 GLN A N 1
ATOM 2236 C CA . GLN A 1 265 ? -6.390 3.995 15.794 1.00 89.00 265 GLN A CA 1
ATOM 2237 C C . GLN A 1 265 ? -5.633 3.551 17.055 1.00 89.00 265 GLN A C 1
ATOM 2239 O O . GLN A 1 265 ? -5.286 2.380 17.177 1.00 89.00 265 GLN A O 1
ATOM 2244 N N . PHE A 1 266 ? -5.485 4.437 18.047 1.00 89.56 266 PHE A N 1
ATOM 2245 C CA . PHE A 1 266 ? -4.863 4.087 19.326 1.00 89.56 266 PHE A CA 1
ATOM 2246 C C . PHE A 1 266 ? -5.580 2.924 20.026 1.00 89.56 266 PHE A C 1
ATOM 2248 O O . PHE A 1 266 ? -4.920 2.056 20.595 1.00 89.56 266 PHE A O 1
ATOM 2255 N N . ILE A 1 267 ? -6.916 2.892 19.982 1.00 91.38 267 ILE A N 1
ATOM 2256 C CA . ILE A 1 267 ? -7.716 1.804 20.563 1.00 91.38 267 ILE A CA 1
ATOM 2257 C C . ILE A 1 267 ? -7.596 0.507 19.768 1.00 91.38 267 ILE A C 1
ATOM 2259 O O . ILE A 1 267 ? -7.628 -0.561 20.371 1.00 91.38 267 ILE A O 1
ATOM 2263 N N . ILE A 1 268 ? -7.437 0.570 18.448 1.00 89.06 268 ILE A N 1
ATOM 2264 C CA . ILE A 1 268 ? -7.177 -0.632 17.648 1.00 89.06 268 ILE A CA 1
ATOM 2265 C C . ILE A 1 268 ? -5.854 -1.273 18.085 1.00 89.06 268 ILE A C 1
ATOM 2267 O O . ILE A 1 268 ? -5.813 -2.478 18.323 1.00 89.06 268 ILE A O 1
ATOM 2271 N N . ASP A 1 269 ? -4.816 -0.461 18.285 1.00 87.62 269 ASP A N 1
ATOM 2272 C CA . ASP A 1 269 ? -3.503 -0.942 18.729 1.00 87.62 269 ASP A CA 1
ATOM 2273 C C . ASP A 1 269 ? -3.488 -1.325 20.224 1.00 87.62 269 ASP A C 1
ATOM 2275 O O . ASP A 1 269 ? -2.733 -2.199 20.650 1.00 87.62 269 ASP A O 1
ATOM 2279 N N . ASN A 1 270 ? -4.341 -0.688 21.035 1.00 91.31 270 ASN A N 1
ATOM 2280 C CA . ASN A 1 270 ? -4.451 -0.884 22.481 1.00 91.31 270 ASN A CA 1
ATOM 2281 C C . ASN A 1 270 ? -5.924 -1.105 22.880 1.00 91.31 270 ASN A C 1
ATOM 2283 O O . ASN A 1 270 ? -6.564 -0.188 23.409 1.00 91.31 270 ASN A O 1
ATOM 2287 N N . PRO A 1 271 ? -6.479 -2.319 22.687 1.00 93.31 271 PRO A N 1
ATOM 2288 C CA . PRO A 1 271 ? -7.921 -2.599 22.760 1.00 93.31 271 PRO A CA 1
ATOM 2289 C C . PRO A 1 271 ? -8.497 -2.640 24.186 1.00 93.31 271 PRO A C 1
ATOM 2291 O O . PRO A 1 271 ? -9.418 -3.404 24.485 1.00 93.31 271 PRO A O 1
ATOM 2294 N N . LYS A 1 272 ? -7.967 -1.832 25.110 1.00 94.75 272 LYS A N 1
ATOM 2295 C CA . LYS A 1 272 ? -8.398 -1.768 26.509 1.00 94.75 272 LYS A CA 1
ATOM 2296 C C . LYS A 1 272 ? -8.458 -0.336 27.021 1.00 94.75 272 LYS A C 1
ATOM 2298 O O . LYS A 1 272 ? -7.493 0.420 26.980 1.00 94.75 272 LYS A O 1
ATOM 2303 N N . CYS A 1 273 ? -9.594 0.008 27.611 1.00 95.44 273 CYS A N 1
ATOM 2304 C CA . CYS A 1 273 ? -9.759 1.215 28.405 1.00 95.44 273 CYS A CA 1
ATOM 2305 C C . CYS A 1 273 ? -9.231 1.003 29.830 1.00 95.44 273 CYS A C 1
ATOM 2307 O O . CYS A 1 273 ? -9.387 -0.071 30.414 1.00 95.44 273 CYS A O 1
ATOM 2309 N N . SER A 1 274 ? -8.766 2.077 30.473 1.00 93.00 274 SER A N 1
ATOM 2310 C CA . SER A 1 274 ? -8.367 2.061 31.889 1.00 93.00 274 SER A CA 1
ATOM 2311 C C . SER A 1 274 ? -9.493 1.658 32.854 1.00 93.00 274 SER A C 1
ATOM 2313 O O . SER A 1 274 ? -9.218 1.298 33.989 1.00 93.00 274 SER A O 1
ATOM 2315 N N . CYS A 1 275 ? -10.766 1.759 32.447 1.00 94.06 275 CYS A N 1
ATOM 2316 C CA . CYS A 1 275 ? -11.905 1.334 33.273 1.00 94.06 275 CYS A CA 1
ATOM 2317 C C . CYS A 1 275 ? -12.265 -0.157 33.114 1.00 94.06 275 CYS A C 1
ATOM 2319 O O . CYS A 1 275 ? -13.322 -0.574 33.594 1.00 94.06 275 CYS A O 1
ATOM 2321 N N . GLY A 1 276 ? -11.434 -0.933 32.408 1.00 94.00 276 GLY A N 1
ATOM 2322 C CA . GLY A 1 276 ? -11.644 -2.359 32.145 1.00 94.00 276 GLY A CA 1
ATOM 2323 C C . GLY A 1 276 ? -12.583 -2.664 30.974 1.00 94.00 276 GLY A C 1
ATOM 2324 O O . GLY A 1 276 ? -12.988 -3.807 30.815 1.00 94.00 276 GLY A O 1
ATOM 2325 N N . THR A 1 277 ? -12.968 -1.660 30.178 1.00 96.31 277 THR A N 1
ATOM 2326 C CA . THR A 1 277 ? -13.684 -1.883 28.909 1.00 96.31 277 THR A CA 1
ATOM 2327 C C . THR A 1 277 ? -12.721 -2.450 27.880 1.00 96.31 277 THR A C 1
ATOM 2329 O O . THR A 1 277 ? -11.625 -1.915 27.716 1.00 96.31 277 THR A O 1
ATOM 2332 N N . GLU A 1 278 ? -13.148 -3.477 27.165 1.00 95.56 278 GLU A N 1
ATOM 2333 C CA . GLU A 1 278 ? -12.430 -4.027 26.021 1.00 95.56 278 GLU A CA 1
ATOM 2334 C C . GLU A 1 278 ? -13.066 -3.527 24.728 1.00 95.56 278 GLU A C 1
ATOM 2336 O O . GLU A 1 278 ? -14.286 -3.347 24.652 1.00 95.56 278 GLU A O 1
ATOM 2341 N N . PHE A 1 279 ? -12.231 -3.286 23.723 1.00 93.94 279 PHE A N 1
ATOM 2342 C CA . PHE A 1 279 ? -12.664 -2.889 22.392 1.00 93.94 279 PHE A CA 1
ATOM 2343 C C . PHE A 1 279 ? -12.342 -3.999 21.408 1.00 93.94 279 PHE A C 1
ATOM 2345 O O . PHE A 1 279 ? -11.241 -4.540 21.415 1.00 93.94 279 PHE A O 1
ATOM 2352 N N . ILE A 1 280 ? -13.306 -4.334 20.562 1.00 91.25 280 ILE A N 1
ATOM 2353 C CA . ILE A 1 280 ? -13.129 -5.339 19.518 1.00 91.25 280 ILE A CA 1
ATOM 2354 C C . ILE A 1 280 ? -13.454 -4.700 18.187 1.00 91.25 280 ILE A C 1
ATOM 2356 O O . ILE A 1 280 ? -14.510 -4.086 18.028 1.00 91.25 280 ILE A O 1
ATOM 2360 N N . THR A 1 281 ? -12.533 -4.869 17.249 1.00 87.81 281 THR A N 1
ATOM 2361 C CA . THR A 1 281 ? -12.612 -4.359 15.884 1.00 87.81 281 THR A CA 1
ATOM 2362 C C . THR A 1 281 ? -12.559 -5.546 14.942 1.00 87.81 281 THR A C 1
ATOM 2364 O O . THR A 1 281 ? -11.772 -6.463 15.163 1.00 87.81 281 THR A O 1
ATOM 2367 N N . GLU A 1 282 ? -13.383 -5.547 13.900 1.00 83.06 282 GLU A N 1
ATOM 2368 C CA . GLU A 1 282 ? -13.306 -6.596 12.880 1.00 83.06 282 GLU A CA 1
ATOM 2369 C C . GLU A 1 282 ? -12.030 -6.447 12.048 1.00 83.06 282 GLU A C 1
ATOM 2371 O O . GLU A 1 282 ? -11.749 -5.363 11.520 1.00 83.06 282 GLU A O 1
ATOM 2376 N N . SER A 1 283 ? -11.292 -7.540 11.859 1.00 69.25 283 SER A N 1
ATOM 2377 C CA . SER A 1 283 ? -10.293 -7.610 10.798 1.00 69.25 283 SER A CA 1
ATOM 2378 C C . SER A 1 283 ? -11.010 -7.845 9.458 1.00 69.25 283 SER A C 1
ATOM 2380 O O . SER A 1 283 ? -11.599 -8.892 9.235 1.00 69.25 283 SER A O 1
ATOM 2382 N N . ILE A 1 284 ? -11.037 -6.801 8.621 1.00 61.56 284 ILE A N 1
ATOM 2383 C CA . ILE A 1 284 ? -11.366 -6.736 7.180 1.00 61.56 284 ILE A CA 1
ATOM 2384 C C . ILE A 1 284 ? -12.482 -7.670 6.639 1.00 61.56 284 ILE A C 1
ATOM 2386 O O . ILE A 1 284 ? -12.423 -8.896 6.656 1.00 61.56 284 ILE A O 1
ATOM 2390 N N . PHE A 1 285 ? -13.467 -7.038 5.991 1.00 51.28 285 PHE A N 1
ATOM 2391 C CA . PHE A 1 285 ? -14.504 -7.649 5.150 1.00 51.28 285 PHE A CA 1
ATOM 2392 C C . PHE A 1 285 ? -13.920 -8.607 4.086 1.00 51.28 285 PHE A C 1
ATOM 2394 O O . PHE A 1 285 ? -13.377 -8.162 3.077 1.00 51.28 285 PHE A O 1
ATOM 2401 N N . TYR A 1 286 ? -14.105 -9.920 4.243 1.00 42.62 286 TYR A N 1
ATOM 2402 C CA . TYR A 1 286 ? -13.979 -10.851 3.117 1.00 42.62 286 TYR A CA 1
ATOM 2403 C C . TYR A 1 286 ? -15.145 -10.630 2.143 1.00 42.62 286 TYR A C 1
ATOM 2405 O O . TYR A 1 286 ? -16.298 -10.569 2.557 1.00 42.62 286 TYR A O 1
ATOM 2413 N N . MET A 1 287 ? -14.857 -10.493 0.845 1.00 36.00 287 MET A N 1
ATOM 2414 C CA . MET A 1 287 ? -15.878 -10.424 -0.203 1.00 36.00 287 MET A CA 1
ATOM 2415 C C . MET A 1 287 ? -16.373 -11.840 -0.542 1.00 36.00 287 MET A C 1
ATOM 2417 O O . MET A 1 287 ? -15.688 -12.594 -1.230 1.00 36.00 287 MET A O 1
ATOM 2421 N N . GLY A 1 288 ? -17.561 -12.205 -0.049 1.00 44.78 288 GLY A N 1
ATOM 2422 C CA . GLY A 1 288 ? -18.278 -13.444 -0.379 1.00 44.78 288 GLY A CA 1
ATOM 2423 C C . GLY A 1 288 ? -19.703 -13.483 0.200 1.00 44.78 288 GLY A C 1
ATOM 2424 O O . GLY A 1 288 ? -20.122 -12.577 0.914 1.00 44.78 288 GLY A O 1
ATOM 2425 N N . GLU A 1 289 ? -20.486 -14.524 -0.109 1.00 39.44 289 GLU A N 1
ATOM 2426 C CA . GLU A 1 289 ? -21.927 -14.598 0.227 1.00 39.44 289 GLU A CA 1
ATOM 2427 C C . GLU A 1 289 ? -22.250 -14.918 1.704 1.00 39.44 289 GLU A C 1
ATOM 2429 O O . GLU A 1 289 ? -23.418 -14.938 2.093 1.00 39.44 289 GLU A O 1
ATOM 2434 N N . ARG A 1 290 ? -21.254 -15.160 2.569 1.00 49.72 290 ARG A N 1
ATOM 2435 C CA . ARG A 1 290 ? -21.473 -15.428 4.006 1.00 49.72 290 ARG A CA 1
ATOM 2436 C C . ARG A 1 290 ? -20.441 -14.709 4.868 1.00 49.72 290 ARG A C 1
ATOM 2438 O O . ARG A 1 290 ? -19.525 -15.314 5.413 1.00 49.72 290 ARG A O 1
ATOM 2445 N N . ASN A 1 291 ? -20.620 -13.398 4.974 1.00 55.03 291 ASN A N 1
ATOM 2446 C CA . ASN A 1 291 ? -19.720 -12.494 5.684 1.00 55.03 291 ASN A CA 1
ATOM 2447 C C . ASN A 1 291 ? -19.955 -12.552 7.189 1.00 55.03 291 ASN A C 1
ATOM 2449 O O . ASN A 1 291 ? -20.909 -11.955 7.691 1.00 55.03 291 ASN A O 1
ATOM 2453 N N . VAL A 1 292 ? -19.069 -13.229 7.918 1.00 59.41 292 VAL A N 1
ATOM 2454 C CA . VAL A 1 292 ? -18.965 -13.025 9.361 1.00 59.41 292 VAL A CA 1
ATOM 2455 C C . VAL A 1 292 ? -17.510 -12.921 9.770 1.00 59.41 292 VAL A C 1
ATOM 2457 O O . VAL A 1 292 ? -16.724 -13.805 9.437 1.00 59.41 292 VAL A O 1
ATOM 2460 N N . SER A 1 293 ? -17.166 -11.861 10.499 1.00 71.44 293 SER A N 1
ATOM 2461 C CA . SER A 1 293 ? -15.847 -11.743 11.112 1.00 71.44 293 SER A CA 1
ATOM 2462 C C . SER A 1 293 ? -15.688 -12.820 12.195 1.00 71.44 293 SER A C 1
ATOM 2464 O O . SER A 1 293 ? -16.653 -13.165 12.896 1.00 71.44 293 SER A O 1
ATOM 2466 N N . PHE A 1 294 ? -14.481 -13.376 12.322 1.00 79.56 294 PHE A N 1
ATOM 2467 C CA . PHE A 1 294 ? -14.176 -14.358 13.365 1.00 79.56 294 PHE A CA 1
ATOM 2468 C C . PHE A 1 294 ? -14.385 -13.755 14.757 1.00 79.56 294 PHE A C 1
ATOM 2470 O O . PHE A 1 294 ? -14.968 -14.401 15.620 1.00 79.56 294 PHE A O 1
ATOM 2477 N N . GLU A 1 295 ? -14.048 -12.479 14.938 1.00 84.12 295 GLU A N 1
ATOM 2478 C CA . GLU A 1 295 ? -14.211 -11.760 16.201 1.00 84.12 295 GLU A CA 1
ATOM 2479 C C . GLU A 1 295 ? -15.680 -11.676 16.620 1.00 84.12 295 GLU A C 1
ATOM 2481 O O . GLU A 1 295 ? -16.012 -11.904 17.782 1.00 84.12 295 GLU A O 1
ATOM 2486 N N . ILE A 1 296 ? -16.591 -11.403 15.679 1.00 82.38 296 ILE A N 1
ATOM 2487 C CA . ILE A 1 296 ? -18.024 -11.359 15.981 1.00 82.38 296 ILE A CA 1
ATOM 2488 C C . ILE A 1 296 ? -18.584 -12.750 16.233 1.00 82.38 296 ILE A C 1
ATOM 2490 O O . ILE A 1 296 ? -19.444 -12.918 17.103 1.00 82.38 296 ILE A O 1
ATOM 2494 N N . LYS A 1 297 ? -18.099 -13.765 15.516 1.00 85.31 297 LYS A N 1
ATOM 2495 C CA . LYS A 1 297 ? -18.464 -15.155 15.798 1.00 85.31 297 LYS A CA 1
ATOM 2496 C C . LYS A 1 297 ? -18.090 -15.544 17.225 1.00 85.31 297 LYS A C 1
ATOM 2498 O O . LYS A 1 297 ? -18.963 -16.043 17.938 1.00 85.31 297 LYS A O 1
ATOM 2503 N N . ASP A 1 298 ? -16.847 -15.281 17.607 1.00 87.56 298 ASP A N 1
ATOM 2504 C CA . ASP A 1 298 ? -16.285 -15.626 18.909 1.00 87.56 298 ASP A CA 1
ATOM 2505 C C . ASP A 1 298 ? -17.002 -14.865 20.021 1.00 87.56 298 ASP A C 1
ATOM 2507 O O . ASP A 1 298 ? -17.387 -15.460 21.026 1.00 87.56 298 ASP A O 1
ATOM 2511 N N . LEU A 1 299 ? -17.308 -13.584 19.794 1.00 86.94 299 LEU A N 1
ATOM 2512 C CA . LEU A 1 299 ? -18.124 -12.797 20.710 1.00 86.94 299 LEU A CA 1
ATOM 2513 C C . LEU A 1 299 ? -19.502 -13.411 20.937 1.00 86.94 299 LEU A C 1
ATOM 2515 O O . LEU A 1 299 ? -19.947 -13.538 22.076 1.00 86.94 299 LEU A O 1
ATOM 2519 N N . TRP A 1 300 ? -20.187 -13.808 19.866 1.00 88.56 300 TRP A N 1
ATOM 2520 C CA . TRP A 1 300 ? -21.482 -14.470 19.986 1.00 88.56 300 TRP A CA 1
ATOM 2521 C C . TRP A 1 300 ? -21.386 -15.810 20.716 1.00 88.56 300 TRP A C 1
ATOM 2523 O O . TRP A 1 300 ? -22.265 -16.117 21.525 1.00 88.56 300 TRP A O 1
ATOM 2533 N N . ASP A 1 301 ? -20.364 -16.612 20.414 1.00 89.50 301 ASP A N 1
ATOM 2534 C CA . ASP A 1 301 ? -20.162 -17.930 21.021 1.00 89.50 301 ASP A CA 1
ATOM 2535 C C . ASP A 1 301 ? -19.888 -17.800 22.525 1.00 89.50 301 ASP A C 1
ATOM 2537 O O . ASP A 1 301 ? -20.574 -18.437 23.331 1.00 89.50 301 ASP A O 1
ATOM 2541 N N . GLU A 1 302 ? -18.995 -16.888 22.913 1.00 90.25 302 GLU A N 1
ATOM 2542 C CA . GLU A 1 302 ? -18.682 -16.578 24.308 1.00 90.25 302 GLU A CA 1
ATOM 2543 C C . GLU A 1 302 ? -19.924 -16.091 25.072 1.00 90.25 302 GLU A C 1
ATOM 2545 O O . GLU A 1 302 ? -20.270 -16.614 26.138 1.00 90.25 302 GLU A O 1
ATOM 2550 N N . ALA A 1 303 ? -20.657 -15.133 24.499 1.00 87.69 303 ALA A N 1
ATOM 2551 C CA . ALA A 1 303 ? -21.848 -14.565 25.116 1.00 87.69 303 ALA A CA 1
ATOM 2552 C C . ALA A 1 303 ? -22.951 -15.610 25.325 1.00 87.69 303 ALA A C 1
ATOM 2554 O O . ALA A 1 303 ? -23.613 -15.645 26.371 1.00 87.69 303 ALA A O 1
ATOM 2555 N N . CYS A 1 304 ? -23.165 -16.481 24.336 1.00 88.25 304 CYS A N 1
ATOM 2556 C CA . CYS A 1 304 ? -24.152 -17.554 24.417 1.00 88.25 304 CYS A CA 1
ATOM 2557 C C . CYS A 1 304 ? -23.756 -18.599 25.460 1.00 88.25 304 CYS A C 1
ATOM 2559 O O . CYS A 1 304 ? -24.610 -19.010 26.252 1.00 88.25 304 CYS A O 1
ATOM 2561 N N . GLN A 1 305 ? -22.475 -18.978 25.509 1.00 88.75 305 GLN A N 1
ATOM 2562 C CA . GLN A 1 305 ? -21.947 -19.920 26.493 1.00 88.75 305 GLN A CA 1
ATOM 2563 C C . GLN A 1 305 ? -22.117 -19.385 27.918 1.00 88.75 305 GLN A C 1
ATOM 2565 O O . GLN A 1 305 ? -22.669 -20.079 28.775 1.00 88.75 305 GLN A O 1
ATOM 2570 N N . GLN A 1 306 ? -21.717 -18.137 28.170 1.00 88.62 306 GLN A N 1
ATOM 2571 C CA . GLN A 1 306 ? -21.788 -17.552 29.508 1.00 88.62 306 GLN A CA 1
ATOM 2572 C C . GLN A 1 306 ? -23.229 -17.306 29.965 1.00 88.62 306 GLN A C 1
ATOM 2574 O O . GLN A 1 306 ? -23.567 -17.528 31.129 1.00 88.62 306 GLN A O 1
ATOM 2579 N N . THR A 1 307 ? -24.102 -16.852 29.065 1.00 85.62 307 THR A N 1
ATOM 2580 C CA . THR A 1 307 ? -25.471 -16.461 29.433 1.00 85.62 307 THR A CA 1
ATOM 2581 C C . THR A 1 307 ? -26.516 -17.557 29.215 1.00 85.62 307 THR A C 1
ATOM 2583 O O . THR A 1 307 ? -27.703 -17.346 29.497 1.00 85.62 307 THR A O 1
ATOM 2586 N N . LYS A 1 308 ? -26.102 -18.732 28.723 1.00 84.75 308 LYS A N 1
ATOM 2587 C CA . LYS A 1 308 ? -26.972 -19.857 28.335 1.00 84.75 308 LYS A CA 1
ATOM 2588 C C . LYS A 1 308 ? -28.073 -19.442 27.347 1.00 84.75 308 LYS A C 1
ATOM 2590 O O . LYS A 1 308 ? -29.187 -19.965 27.389 1.00 84.75 308 LYS A O 1
ATOM 2595 N N . LEU A 1 309 ? -27.807 -18.445 26.499 1.00 83.44 309 LEU A N 1
ATOM 2596 C CA . LEU A 1 309 ? -28.701 -18.084 25.396 1.00 83.44 309 LEU A CA 1
ATOM 2597 C C . LEU A 1 309 ? -28.470 -19.021 24.220 1.00 83.44 309 LEU A C 1
ATOM 2599 O O . LEU A 1 309 ? -27.344 -19.405 23.923 1.00 83.44 309 LEU A O 1
ATOM 2603 N N . LYS A 1 310 ? -29.547 -19.348 23.508 1.00 85.19 310 LYS A N 1
ATOM 2604 C CA . LYS A 1 310 ? -29.421 -19.994 22.207 1.00 85.19 310 LYS A CA 1
ATOM 2605 C C . LYS A 1 310 ? -28.992 -18.940 21.189 1.00 85.19 310 LYS A C 1
ATOM 2607 O O . LYS A 1 310 ? -29.702 -17.950 21.011 1.00 85.19 310 LYS A O 1
ATOM 2612 N N . LYS A 1 311 ? -27.869 -19.178 20.511 1.00 85.44 311 LYS A N 1
ATOM 2613 C CA . LYS A 1 311 ? -27.399 -18.333 19.408 1.00 85.44 311 LYS A CA 1
ATOM 2614 C C . LYS A 1 311 ? -28.499 -18.224 18.332 1.00 85.44 311 LYS A C 1
ATOM 2616 O O . LYS A 1 311 ? -29.016 -19.267 17.910 1.00 85.44 311 LYS A O 1
ATOM 2621 N N . PRO A 1 312 ? -28.916 -17.009 17.920 1.00 84.88 312 PRO A N 1
ATOM 2622 C CA . PRO A 1 312 ? -29.907 -16.831 16.858 1.00 84.88 312 PRO A CA 1
ATOM 2623 C C . PRO A 1 312 ? -29.458 -17.520 15.567 1.00 84.88 312 PRO A C 1
ATOM 2625 O O . PRO A 1 312 ? -28.267 -17.562 15.280 1.00 84.88 312 PRO A O 1
ATOM 2628 N N . LYS A 1 313 ? -30.386 -18.058 14.765 1.00 84.25 313 LYS A N 1
ATOM 2629 C CA . LYS A 1 313 ? -30.022 -18.723 13.496 1.00 84.25 313 LYS A CA 1
ATOM 2630 C C . LYS A 1 313 ? -29.406 -17.751 12.480 1.00 84.25 313 LYS A C 1
ATOM 2632 O O . LYS A 1 313 ? -28.571 -18.153 11.684 1.00 84.25 313 LYS A O 1
ATOM 2637 N N . ASP A 1 314 ? -29.802 -16.487 12.548 1.00 83.06 314 ASP A N 1
ATOM 2638 C CA . ASP A 1 314 ? -29.416 -15.364 11.691 1.00 83.06 314 ASP A CA 1
ATOM 2639 C C . ASP A 1 314 ? -28.449 -14.390 12.392 1.00 83.06 314 ASP A C 1
ATOM 2641 O O . ASP A 1 314 ? -28.375 -13.215 12.041 1.00 83.06 314 ASP A O 1
ATOM 2645 N N . TRP A 1 315 ? -27.711 -14.864 13.402 1.00 81.56 315 TRP A N 1
ATOM 2646 C CA . TRP A 1 315 ? -26.801 -14.057 14.226 1.00 81.56 315 TRP A CA 1
ATOM 2647 C C . TRP A 1 315 ? -25.788 -13.223 13.420 1.00 81.56 315 TRP A C 1
ATOM 2649 O O . TRP A 1 315 ? -25.420 -12.141 13.861 1.00 81.56 315 TRP A O 1
ATOM 2659 N N . SER A 1 316 ? -25.377 -13.686 12.235 1.00 77.25 316 SER A N 1
ATOM 2660 C CA . SER A 1 316 ? -24.466 -12.979 11.322 1.00 77.25 316 SER A CA 1
ATOM 2661 C C . SER A 1 316 ? -25.002 -11.629 10.843 1.00 77.25 316 SER A C 1
ATOM 2663 O O . SER A 1 316 ? -24.227 -10.731 10.526 1.00 77.25 316 SER A O 1
ATOM 2665 N N . HIS A 1 317 ? -26.327 -11.481 10.797 1.00 75.81 317 HIS A N 1
ATOM 2666 C CA . HIS A 1 317 ? -27.013 -10.261 10.372 1.00 75.81 317 HIS A CA 1
ATOM 2667 C C . HIS A 1 317 ? -27.516 -9.425 11.552 1.00 75.81 317 HIS A C 1
ATOM 2669 O O . HIS A 1 317 ? -28.146 -8.391 11.341 1.00 75.81 317 HIS A O 1
ATOM 2675 N N . ARG A 1 318 ? -27.268 -9.864 12.792 1.00 77.44 318 ARG A N 1
ATOM 2676 C CA . ARG A 1 318 ? -27.744 -9.187 13.999 1.00 77.44 318 ARG A CA 1
ATOM 2677 C C . ARG A 1 318 ? -26.597 -8.546 14.761 1.00 77.44 318 ARG A C 1
ATOM 2679 O O . ARG A 1 318 ? -25.516 -9.114 14.900 1.00 77.44 318 ARG A O 1
ATOM 2686 N N . HIS A 1 319 ? -26.868 -7.368 15.296 1.00 83.38 319 HIS A N 1
ATOM 2687 C CA . HIS A 1 319 ? -25.938 -6.639 16.138 1.00 83.38 319 HIS A CA 1
ATOM 2688 C C . HIS A 1 319 ? -25.962 -7.250 17.543 1.00 83.38 319 HIS A C 1
ATOM 2690 O O . HIS A 1 319 ? -27.016 -7.370 18.166 1.00 83.38 319 HIS A O 1
ATOM 2696 N N . ILE A 1 320 ? -24.808 -7.711 18.032 1.00 86.50 320 ILE A N 1
ATOM 2697 C CA . ILE A 1 320 ? -24.722 -8.375 19.342 1.00 86.50 320 ILE A CA 1
ATOM 2698 C C . ILE A 1 320 ? -25.109 -7.422 20.484 1.00 86.50 320 ILE A C 1
ATOM 2700 O O . ILE A 1 320 ? -25.703 -7.843 21.477 1.00 86.50 320 ILE A O 1
ATOM 2704 N N . ASP A 1 321 ? -24.870 -6.123 20.307 1.00 88.25 321 ASP A N 1
ATOM 2705 C CA . ASP A 1 321 ? -25.284 -5.066 21.223 1.00 88.25 321 ASP A CA 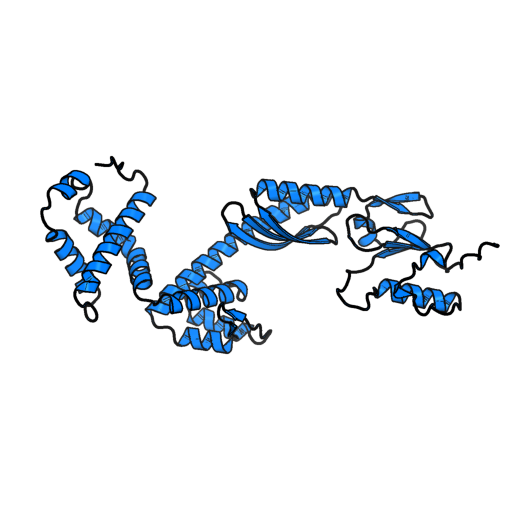1
ATOM 2706 C C . ASP A 1 321 ? -26.806 -4.944 21.371 1.00 88.25 321 ASP A C 1
ATOM 2708 O O . ASP A 1 321 ? -27.263 -4.450 22.397 1.00 88.25 321 ASP A O 1
ATOM 2712 N N . ASP A 1 322 ? -27.627 -5.491 20.470 1.00 87.44 322 ASP A N 1
ATOM 2713 C CA . ASP A 1 322 ? -29.085 -5.557 20.664 1.00 87.44 322 ASP A CA 1
ATOM 2714 C C . ASP A 1 322 ? -29.507 -6.530 21.778 1.00 87.44 322 ASP A C 1
ATOM 2716 O O . ASP A 1 322 ? -30.626 -6.441 22.289 1.00 87.44 322 ASP A O 1
ATOM 2720 N N . TYR A 1 323 ? -28.618 -7.436 22.195 1.00 87.62 323 TYR A N 1
ATOM 2721 C CA . TYR A 1 323 ? -28.923 -8.527 23.129 1.00 87.62 323 TYR A CA 1
ATOM 2722 C C . TYR A 1 323 ? -28.353 -8.323 24.531 1.00 87.62 323 TYR A C 1
ATOM 2724 O O . TYR A 1 323 ? -28.841 -8.945 25.482 1.00 87.62 323 TYR A O 1
ATOM 2732 N N . PHE A 1 324 ? -27.355 -7.453 24.682 1.00 90.06 324 PHE A N 1
ATOM 2733 C CA . PHE A 1 324 ? -26.630 -7.266 25.936 1.00 90.06 324 PHE A CA 1
ATOM 2734 C C . PHE A 1 324 ? -26.557 -5.787 26.335 1.00 90.06 324 PHE A C 1
ATOM 2736 O O . PHE A 1 324 ? -26.458 -4.906 25.488 1.00 90.06 324 PHE A O 1
ATOM 2743 N N . GLU A 1 325 ? -26.659 -5.499 27.635 1.00 90.06 325 GLU A N 1
ATOM 2744 C CA . GLU A 1 325 ? -26.697 -4.127 28.185 1.00 90.06 325 GLU A CA 1
ATOM 2745 C C . GLU A 1 325 ? -25.306 -3.488 28.252 1.00 90.06 325 GLU A C 1
ATOM 2747 O O . GLU A 1 325 ? -25.160 -2.268 28.317 1.00 90.06 325 GLU A O 1
ATOM 2752 N N . ASN A 1 326 ? -24.273 -4.323 28.253 1.00 91.62 326 ASN A N 1
ATOM 2753 C CA . ASN A 1 326 ? -22.879 -3.951 28.427 1.00 91.62 326 ASN A CA 1
ATOM 2754 C C . ASN A 1 326 ? -22.043 -4.192 27.169 1.00 91.62 326 ASN A C 1
ATOM 2756 O O . ASN A 1 326 ? -20.854 -4.500 27.265 1.00 91.62 326 ASN A O 1
ATOM 2760 N N . ILE A 1 327 ? -22.667 -4.012 26.006 1.00 92.94 327 ILE A N 1
ATOM 2761 C CA . ILE A 1 327 ? -21.998 -3.930 24.711 1.00 92.94 327 ILE A CA 1
ATOM 2762 C C . ILE A 1 327 ? -22.583 -2.755 23.949 1.00 92.94 327 ILE A C 1
ATOM 2764 O O . ILE A 1 327 ? -23.796 -2.556 23.936 1.00 92.94 327 ILE A O 1
ATOM 2768 N N . TYR A 1 328 ? -21.712 -1.999 23.301 1.00 94.00 328 TYR A N 1
ATOM 2769 C CA . TYR A 1 328 ? -22.068 -0.806 22.557 1.00 94.00 328 TYR A CA 1
ATOM 2770 C C . TYR A 1 328 ? -21.365 -0.832 21.212 1.00 94.00 328 TYR A C 1
ATOM 2772 O O . TYR A 1 328 ? -20.140 -0.951 21.156 1.00 94.00 328 TYR A O 1
ATOM 2780 N N . TYR A 1 329 ? -22.132 -0.692 20.137 1.00 92.06 329 TYR A N 1
ATOM 2781 C CA . TYR A 1 329 ? -21.580 -0.474 18.809 1.00 92.06 329 TYR A CA 1
ATOM 2782 C C . TYR A 1 329 ? -21.044 0.958 18.678 1.00 92.06 329 TYR A C 1
ATOM 2784 O O . TYR A 1 329 ? -21.744 1.922 18.986 1.00 92.06 329 TYR A O 1
ATOM 2792 N N . LEU A 1 330 ? -19.800 1.095 18.218 1.00 92.06 330 LEU A N 1
ATOM 2793 C CA . LEU A 1 330 ? -19.084 2.373 18.093 1.00 92.06 330 LEU A CA 1
ATOM 2794 C C . LEU A 1 330 ? -18.953 2.849 16.640 1.00 92.06 330 LEU A C 1
ATOM 2796 O O . LEU A 1 330 ? -18.166 3.751 16.340 1.00 92.06 330 LEU A O 1
ATOM 2800 N N . GLY A 1 331 ? -19.695 2.233 15.719 1.00 89.31 331 GLY A N 1
ATOM 2801 C CA . GLY A 1 331 ? -19.609 2.560 14.301 1.00 89.31 331 GLY A CA 1
ATOM 2802 C C . GLY A 1 331 ? -18.346 2.021 13.627 1.00 89.31 331 GLY A C 1
ATOM 2803 O O . GLY A 1 331 ? -17.512 1.354 14.244 1.00 89.31 331 GLY A O 1
ATOM 2804 N N . LYS A 1 332 ? -18.229 2.336 12.332 1.00 85.06 332 LYS A N 1
ATOM 2805 C CA . LYS A 1 332 ? -17.072 1.992 11.494 1.00 85.06 332 LYS A CA 1
ATOM 2806 C C . LYS A 1 332 ? -15.958 3.042 11.519 1.00 85.06 332 LYS A C 1
ATOM 2808 O O . LYS A 1 332 ? -14.807 2.712 11.274 1.00 85.06 332 LYS A O 1
ATOM 2813 N N . GLY A 1 333 ? -16.304 4.299 11.808 1.00 85.38 333 GLY A N 1
ATOM 2814 C CA . GLY A 1 333 ? -15.352 5.406 11.731 1.00 85.38 333 GLY A CA 1
ATOM 2815 C C . GLY A 1 333 ? -14.725 5.552 10.341 1.00 85.38 333 GLY A C 1
ATOM 2816 O O . GLY A 1 333 ? -15.342 5.192 9.335 1.00 85.38 333 GLY A O 1
ATOM 2817 N N . THR A 1 334 ? -13.494 6.052 10.303 1.00 83.44 334 THR A N 1
ATOM 2818 C CA . THR A 1 334 ? -12.671 6.197 9.088 1.00 83.44 334 THR A CA 1
ATOM 2819 C C . THR A 1 334 ? -11.956 4.905 8.687 1.00 83.44 334 THR A C 1
ATOM 2821 O O . THR A 1 334 ? -11.460 4.804 7.570 1.00 83.44 334 THR A O 1
ATOM 2824 N N . VAL A 1 335 ? -11.938 3.891 9.557 1.00 70.81 335 VAL A N 1
ATOM 2825 C CA . VAL A 1 335 ? -11.216 2.618 9.350 1.00 70.81 335 VAL A CA 1
ATOM 2826 C C . VAL A 1 335 ? -12.027 1.545 8.606 1.00 70.81 335 VAL A C 1
ATOM 2828 O O . VAL A 1 335 ? -11.565 0.429 8.398 1.00 70.81 335 VAL A O 1
ATOM 2831 N N . GLY A 1 336 ? -13.289 1.829 8.262 1.00 72.88 336 GLY A N 1
ATOM 2832 C CA . GLY A 1 336 ? -14.174 0.926 7.506 1.00 72.88 336 GLY A CA 1
ATOM 2833 C C . GLY A 1 336 ? -14.662 -0.331 8.254 1.00 72.88 336 GLY A C 1
ATOM 2834 O O . GLY A 1 336 ? -15.740 -0.849 7.937 1.00 72.88 336 GLY A O 1
ATOM 2835 N N . SER A 1 337 ? -13.935 -0.787 9.275 1.00 79.38 337 SER A N 1
ATOM 2836 C CA . SER A 1 337 ? -14.270 -1.927 10.133 1.00 79.38 337 SER A CA 1
ATOM 2837 C C . SER A 1 337 ? -15.179 -1.548 11.295 1.00 79.38 337 SER A C 1
ATOM 2839 O O . SER A 1 337 ? -14.995 -0.524 11.949 1.00 79.38 337 SER A O 1
ATOM 2841 N N . ARG A 1 338 ? -16.157 -2.409 11.602 1.00 85.75 338 ARG A N 1
ATOM 2842 C CA . ARG A 1 338 ? -17.039 -2.220 12.761 1.00 85.75 338 ARG A CA 1
ATOM 2843 C C . ARG A 1 338 ? -16.265 -2.407 14.063 1.00 85.75 338 ARG A C 1
ATOM 2845 O O . ARG A 1 338 ? -15.382 -3.259 14.150 1.00 85.75 338 ARG A O 1
ATOM 2852 N N . MET A 1 339 ? -16.648 -1.636 15.076 1.00 89.81 339 MET A N 1
ATOM 2853 C CA . MET A 1 339 ? -16.059 -1.702 16.407 1.00 89.81 339 MET A CA 1
ATOM 2854 C C . MET A 1 339 ? -17.137 -1.761 17.491 1.00 89.81 339 MET A C 1
ATOM 2856 O O . MET A 1 339 ? -18.157 -1.072 17.401 1.00 89.81 339 MET A O 1
ATOM 2860 N N . TRP A 1 340 ? -16.878 -2.532 18.545 1.00 93.12 340 TRP A N 1
ATOM 2861 C CA . TRP A 1 340 ? -17.704 -2.594 19.749 1.00 93.12 340 TRP A CA 1
ATOM 2862 C C . TRP A 1 340 ? -16.869 -2.343 21.001 1.00 93.12 340 TRP A C 1
ATOM 2864 O O . TRP A 1 340 ? -15.725 -2.780 21.091 1.00 93.12 340 TRP A O 1
ATOM 2874 N N . ALA A 1 341 ? -17.473 -1.683 21.987 1.00 95.44 341 ALA A N 1
ATOM 2875 C CA . ALA A 1 341 ? -16.983 -1.629 23.359 1.00 95.44 341 ALA A CA 1
ATOM 2876 C C . ALA A 1 341 ? -17.806 -2.568 24.234 1.00 95.44 341 ALA A C 1
ATOM 2878 O O . ALA A 1 341 ? -19.038 -2.514 24.206 1.00 95.44 341 ALA A O 1
ATOM 2879 N N . LEU A 1 342 ? -17.143 -3.371 25.061 1.00 95.00 342 LEU A N 1
ATOM 2880 C CA . LEU A 1 342 ? -17.810 -4.316 25.950 1.00 95.00 342 LEU A CA 1
ATOM 2881 C C . LEU A 1 342 ? -17.150 -4.417 27.322 1.00 95.00 342 LEU A C 1
ATOM 2883 O O . LEU A 1 342 ? -15.965 -4.129 27.500 1.00 95.00 342 LEU A O 1
ATOM 2887 N N . LYS A 1 343 ? -17.934 -4.868 28.301 1.00 93.31 343 LYS A N 1
ATOM 2888 C CA . LYS A 1 343 ? -17.438 -5.302 29.610 1.00 93.31 343 LYS A CA 1
ATOM 2889 C C . LYS A 1 343 ? -17.932 -6.701 29.914 1.00 93.31 343 LYS A C 1
ATOM 2891 O O . LYS A 1 343 ? -19.094 -7.004 29.682 1.00 93.31 343 LYS A O 1
ATOM 2896 N N . ARG A 1 344 ? -17.081 -7.527 30.509 1.00 88.50 344 ARG A N 1
ATOM 2897 C CA . ARG A 1 344 ? -17.488 -8.806 31.105 1.00 88.50 344 ARG A CA 1
ATOM 2898 C C . ARG A 1 344 ? -17.828 -8.607 32.590 1.00 88.50 344 ARG A C 1
ATOM 2900 O O . ARG A 1 344 ? -17.285 -7.683 33.200 1.00 88.50 344 ARG A O 1
ATOM 2907 N N . PRO A 1 345 ? -18.687 -9.452 33.195 1.00 89.38 345 PRO A N 1
ATOM 2908 C CA . PRO A 1 345 ? -19.471 -10.541 32.590 1.00 89.38 345 PRO A CA 1
ATOM 2909 C C . PRO A 1 345 ? -20.643 -10.032 31.731 1.00 89.38 345 PRO A C 1
ATOM 2911 O O . PRO A 1 345 ? -21.161 -8.956 31.990 1.00 89.38 345 PRO A O 1
ATOM 2914 N N . TRP A 1 346 ? -21.097 -10.803 30.739 1.00 88.31 346 TRP A N 1
ATOM 2915 C CA . TRP A 1 346 ? -22.203 -10.430 29.837 1.00 88.31 346 TRP A CA 1
ATOM 2916 C C . TRP A 1 346 ? -23.540 -10.262 30.576 1.00 88.31 346 TRP A C 1
ATOM 2918 O O . TRP A 1 346 ? -23.967 -11.157 31.309 1.00 88.31 346 TRP A O 1
ATOM 2928 N N . VAL A 1 347 ? -24.236 -9.147 30.338 1.00 88.69 347 VAL A N 1
ATOM 2929 C CA . VAL A 1 347 ? -25.529 -8.827 30.965 1.00 88.69 347 VAL A CA 1
ATOM 2930 C C . VAL A 1 347 ? -26.609 -8.814 29.894 1.00 88.69 347 VAL A C 1
ATOM 2932 O O . VAL A 1 347 ? -26.584 -7.972 29.003 1.00 88.69 347 VAL A O 1
ATOM 2935 N N . LYS A 1 348 ? -27.566 -9.746 29.960 1.00 85.75 348 LYS A N 1
ATOM 2936 C CA . LYS A 1 348 ? -28.682 -9.782 29.001 1.00 85.75 348 LYS A CA 1
ATOM 2937 C C . LYS A 1 348 ? -29.516 -8.511 29.118 1.00 85.75 348 LYS A C 1
ATOM 2939 O O . LYS A 1 348 ? -29.915 -8.160 30.226 1.00 85.75 348 LYS A O 1
ATOM 2944 N N . LYS A 1 349 ? -29.876 -7.914 27.981 1.00 85.81 349 LYS A N 1
ATOM 2945 C CA . LYS A 1 349 ? -30.911 -6.876 27.935 1.00 85.81 349 LYS A CA 1
ATOM 2946 C C . LYS A 1 349 ? -32.209 -7.427 28.498 1.00 85.81 349 LYS A C 1
ATOM 2948 O O . LYS A 1 349 ? -32.737 -8.432 28.008 1.00 85.81 349 LYS A O 1
ATOM 2953 N N . LYS A 1 350 ? -32.748 -6.763 29.522 1.00 78.31 350 LYS A N 1
ATOM 2954 C CA . LYS A 1 350 ? -34.132 -7.008 29.933 1.00 78.31 350 LYS A CA 1
ATOM 2955 C C . LYS A 1 350 ? -35.023 -6.693 28.734 1.00 78.31 350 LYS A C 1
ATOM 2957 O O . LYS A 1 350 ? -34.948 -5.597 28.178 1.00 78.31 350 LYS A O 1
ATOM 2962 N N . LYS A 1 351 ? -35.854 -7.652 28.306 1.00 65.88 351 LYS A N 1
ATOM 2963 C CA . LYS A 1 351 ? -36.898 -7.364 27.315 1.00 65.88 351 LYS A CA 1
ATOM 2964 C C . LYS A 1 351 ? -37.702 -6.188 27.860 1.00 65.88 351 LYS A C 1
ATOM 2966 O O . LYS A 1 351 ? -38.216 -6.289 28.973 1.00 65.88 351 LYS A O 1
ATOM 2971 N N . LYS A 1 352 ? -37.772 -5.080 27.113 1.00 50.38 352 LYS A N 1
ATOM 2972 C CA . LYS A 1 352 ? -38.729 -4.017 27.431 1.00 50.38 352 LYS A CA 1
ATOM 2973 C C . LYS A 1 352 ? -40.095 -4.692 27.529 1.00 50.38 352 LYS A C 1
ATOM 2975 O O . LYS A 1 352 ? -40.483 -5.393 26.595 1.00 50.38 352 LYS A O 1
ATOM 2980 N N . ALA A 1 353 ? -40.751 -4.558 28.681 1.00 38.72 353 ALA A N 1
ATOM 2981 C CA . ALA A 1 353 ? -42.170 -4.853 28.774 1.00 38.72 353 ALA A CA 1
ATOM 2982 C C . ALA A 1 353 ? -42.843 -3.955 27.729 1.00 38.72 353 ALA A C 1
ATOM 2984 O O . ALA A 1 353 ? -42.662 -2.737 27.778 1.00 38.72 353 ALA A O 1
ATOM 2985 N N . ILE A 1 354 ? -43.438 -4.582 26.716 1.00 34.78 354 ILE A N 1
ATOM 2986 C CA . ILE A 1 354 ? -44.253 -3.904 25.706 1.00 34.78 354 ILE A CA 1
ATOM 2987 C C . ILE A 1 354 ? -45.594 -3.595 26.349 1.00 34.78 354 ILE A C 1
ATOM 2989 O O . ILE A 1 354 ? -46.118 -4.519 27.017 1.00 34.78 354 ILE A O 1
#